Protein AF-A0A6B2M5T4-F1 (afdb_monomer_lite)

Organism: NCBI:txid2706888

Foldseek 3Di:
DPCVVVVVVVVVVVVVVVVVVVVVVVVVVVVVVVVVVVVVVVVVVVVVVVVVVVVVVVVVVVVVVVVVVVVVVVVVVVVVVVVLVVVLVVLLVVLLVVLQVLVVVLVVLVVVLVVLVVVLVVLVVVLVVLVVVLVVVVVCVVPPDDPVVVSVVSVVVSVVSVVVSVVSVVVSVVSVVVSVVSVVVSVVSCVVSVVSVHDRDDPDDPPPDVDVPVVVVVVVVCVVVVPPPPPD

Sequence (232 aa):
MKSLPLIVVLAVVAVVGFVLFFWNQGRLADKEQAMQEQMEFLLNEQEKIAGLEESIAAKQAEAERLAKEAVEARKMAEAQAETERLEREKMVAELNARLQKEAEERRQAEAAQLELQEKMESLQLAQKEAQVALAELQKTRGGGASYAPEEESLQQKLIEQEKLLASLEEENQSLKLRQQTLTEQQMRTEEAIMKAGGQVDIPYPEIRSPNVKRRQAIYFKERVAGSTTPGG

Structure (mmCIF, N/CA/C/O backbone):
data_AF-A0A6B2M5T4-F1
#
_entry.id   AF-A0A6B2M5T4-F1
#
loop_
_atom_site.group_PDB
_atom_site.id
_atom_site.type_symbol
_atom_site.label_atom_id
_atom_site.label_alt_id
_atom_site.label_comp_id
_atom_site.label_asym_id
_atom_site.label_entity_id
_atom_site.label_seq_id
_atom_site.pdbx_PDB_ins_code
_atom_site.Cartn_x
_atom_site.Cartn_y
_atom_site.Cartn_z
_atom_site.occupancy
_atom_site.B_iso_or_equiv
_atom_site.auth_seq_id
_atom_site.auth_comp_id
_atom_site.auth_asym_id
_atom_site.auth_atom_id
_atom_site.pdbx_PDB_model_num
ATOM 1 N N . MET A 1 1 ? 75.165 14.229 -118.840 1.00 53.81 1 MET A N 1
ATOM 2 C CA . MET A 1 1 ? 74.214 15.001 -118.007 1.00 53.81 1 MET A CA 1
ATOM 3 C C . MET A 1 1 ? 72.841 14.306 -117.965 1.00 53.81 1 MET A C 1
ATOM 5 O O . MET A 1 1 ? 71.910 14.780 -118.594 1.00 53.81 1 MET A O 1
ATOM 9 N N . LYS A 1 2 ? 72.700 13.146 -117.297 1.00 57.94 2 LYS A N 1
ATOM 10 C CA . LYS A 1 2 ? 71.407 12.417 -117.188 1.00 57.94 2 LYS A CA 1
ATOM 11 C C . LYS A 1 2 ? 71.038 11.984 -115.753 1.00 57.94 2 LYS A C 1
ATOM 13 O O . LYS A 1 2 ? 69.974 11.421 -115.552 1.00 57.94 2 LYS A O 1
ATOM 18 N N . SER A 1 3 ? 71.879 12.267 -114.755 1.00 62.91 3 SER A N 1
ATOM 19 C CA . SER A 1 3 ? 71.668 11.888 -113.345 1.00 62.91 3 SER A CA 1
ATOM 20 C C . SER A 1 3 ? 70.940 12.947 -112.506 1.00 62.91 3 SER A C 1
ATOM 22 O O . SER A 1 3 ? 70.370 12.620 -111.471 1.00 62.91 3 SER A O 1
ATOM 24 N N . LEU A 1 4 ? 70.914 14.203 -112.959 1.00 67.19 4 LEU A N 1
ATOM 25 C CA . LEU A 1 4 ? 70.279 15.325 -112.259 1.00 67.19 4 LEU A CA 1
ATOM 26 C C . LEU A 1 4 ? 68.763 15.146 -112.007 1.00 67.19 4 LEU A C 1
ATOM 28 O O . LEU A 1 4 ? 68.343 15.392 -110.880 1.00 67.19 4 LEU A O 1
ATOM 32 N N . PRO A 1 5 ? 67.934 14.657 -112.959 1.00 75.62 5 PRO A N 1
ATOM 33 C CA . PRO A 1 5 ? 66.511 14.439 -112.680 1.00 75.62 5 PRO A CA 1
ATOM 34 C C . PRO A 1 5 ? 66.268 13.298 -111.680 1.00 75.62 5 PRO A C 1
ATOM 36 O O . PRO A 1 5 ? 65.339 13.376 -110.885 1.00 75.62 5 PRO A O 1
ATOM 39 N N . LEU A 1 6 ? 67.124 12.268 -111.659 1.00 76.19 6 LEU A N 1
ATOM 40 C CA . LEU A 1 6 ? 66.998 11.144 -110.725 1.00 76.19 6 LEU A CA 1
ATOM 41 C C . LEU A 1 6 ? 67.290 11.577 -109.279 1.00 76.19 6 LEU A C 1
ATOM 43 O O . LEU A 1 6 ? 66.570 11.191 -108.364 1.00 76.19 6 LEU A O 1
ATOM 47 N N . ILE A 1 7 ? 68.314 12.416 -109.087 1.00 77.94 7 ILE A N 1
ATOM 48 C CA . ILE A 1 7 ? 68.681 12.972 -107.774 1.00 77.94 7 ILE A CA 1
ATOM 49 C C . ILE A 1 7 ? 67.557 13.865 -107.234 1.00 77.94 7 ILE A C 1
ATOM 51 O O . ILE A 1 7 ? 67.220 13.776 -106.057 1.00 77.94 7 ILE A O 1
ATOM 55 N N . VAL A 1 8 ? 66.932 14.677 -108.093 1.00 79.19 8 VAL A N 1
ATOM 56 C CA . VAL A 1 8 ? 65.801 15.534 -107.701 1.00 79.19 8 VAL A CA 1
ATOM 57 C C . VAL A 1 8 ? 64.578 14.700 -107.305 1.00 79.19 8 VAL A C 1
ATOM 59 O O . VAL A 1 8 ? 63.960 14.985 -106.283 1.00 79.19 8 VAL A O 1
ATOM 62 N N . VAL A 1 9 ? 64.252 13.633 -108.042 1.00 80.69 9 VAL A N 1
ATOM 63 C CA . VAL A 1 9 ? 63.133 12.737 -107.689 1.00 80.69 9 VAL A CA 1
ATOM 64 C C . VAL A 1 9 ? 63.389 12.016 -106.361 1.00 80.69 9 VAL A C 1
ATOM 66 O O . VAL A 1 9 ? 62.498 11.967 -105.515 1.00 80.69 9 VAL A O 1
ATOM 69 N N . LEU A 1 10 ? 64.608 11.518 -106.130 1.00 78.88 10 LEU A N 1
ATOM 70 C CA . LEU A 1 10 ? 64.991 10.895 -104.856 1.00 78.88 10 LEU A CA 1
ATOM 71 C C . LEU A 1 10 ? 64.930 11.880 -103.682 1.00 78.88 10 LEU A C 1
ATOM 73 O O . LEU A 1 10 ? 64.453 11.516 -102.609 1.00 78.88 10 LEU A O 1
ATOM 77 N N . ALA A 1 11 ? 65.348 13.131 -103.890 1.00 79.38 11 ALA A N 1
ATOM 78 C CA . ALA A 1 11 ? 65.254 14.179 -102.878 1.00 79.38 11 ALA A CA 1
ATOM 79 C C . ALA A 1 11 ? 63.793 14.506 -102.525 1.00 79.38 11 ALA A C 1
ATOM 81 O O . ALA A 1 11 ? 63.463 14.628 -101.348 1.00 79.38 11 ALA A O 1
ATOM 82 N N . VAL A 1 12 ? 62.894 14.577 -103.513 1.00 80.62 12 VAL A N 1
ATOM 83 C CA . VAL A 1 12 ? 61.459 14.809 -103.268 1.00 80.62 12 VAL A CA 1
ATOM 84 C C . VAL A 1 12 ? 60.826 13.634 -102.518 1.00 80.62 12 VAL A C 1
ATOM 86 O O . VAL A 1 12 ? 60.097 13.857 -101.555 1.00 80.62 12 VAL A O 1
ATOM 89 N N . VAL A 1 13 ? 61.140 12.387 -102.884 1.00 80.75 13 VAL A N 1
ATOM 90 C CA . VAL A 1 13 ? 60.642 11.196 -102.168 1.00 80.75 13 VAL A CA 1
ATOM 91 C C . VAL A 1 13 ? 61.161 11.152 -100.729 1.00 80.75 13 VAL A C 1
ATOM 93 O O . VAL A 1 13 ? 60.394 10.839 -99.821 1.00 80.75 13 VAL A O 1
ATOM 96 N N . ALA A 1 14 ? 62.424 11.520 -100.495 1.00 81.50 14 ALA A N 1
ATOM 97 C CA . ALA A 1 14 ? 62.990 11.602 -99.151 1.00 81.50 14 ALA A CA 1
ATOM 98 C C . ALA A 1 14 ? 62.305 12.684 -98.300 1.00 81.50 14 ALA A C 1
ATOM 100 O O . ALA A 1 14 ? 61.971 12.422 -97.148 1.00 81.50 14 ALA A O 1
ATOM 101 N N . VAL A 1 15 ? 62.027 13.866 -98.863 1.00 81.06 15 VAL A N 1
ATOM 102 C CA . VAL A 1 15 ? 61.313 14.947 -98.158 1.00 81.06 15 VAL A CA 1
ATOM 103 C C . VAL A 1 15 ? 59.865 14.553 -97.856 1.00 81.06 15 VAL A C 1
ATOM 105 O O . VAL A 1 15 ? 59.407 14.746 -96.734 1.00 81.06 15 VAL A O 1
ATOM 108 N N . VAL A 1 16 ? 59.149 13.943 -98.806 1.00 81.25 16 VAL A N 1
ATOM 109 C CA . VAL A 1 16 ? 57.772 13.465 -98.581 1.00 81.25 16 VAL A CA 1
ATOM 110 C C . VAL A 1 16 ? 57.743 12.340 -97.542 1.00 81.25 16 VAL A C 1
ATOM 112 O O . VAL A 1 16 ? 56.910 12.367 -96.639 1.00 81.25 16 VAL A O 1
ATOM 115 N N . GLY A 1 17 ? 58.677 11.387 -97.613 1.00 78.06 17 GLY A N 1
ATOM 116 C CA . GLY A 1 17 ? 58.823 10.323 -96.617 1.00 78.06 17 GLY A CA 1
ATOM 117 C C . GLY A 1 17 ? 59.142 10.864 -95.222 1.00 78.06 17 GLY A C 1
ATOM 118 O O . GLY A 1 17 ? 58.576 10.389 -94.241 1.00 78.06 17 GLY A O 1
ATOM 119 N N . PHE A 1 18 ? 59.973 11.904 -95.131 1.00 81.62 18 PHE A N 1
ATOM 120 C CA . PHE A 1 18 ? 60.292 12.592 -93.882 1.00 81.62 18 PHE A CA 1
ATOM 121 C C . PHE A 1 18 ? 59.068 13.317 -93.303 1.00 81.62 18 PHE A C 1
ATOM 123 O O . PHE A 1 18 ? 58.760 13.151 -92.128 1.00 81.62 18 PHE A O 1
ATOM 130 N N . VAL A 1 19 ? 58.303 14.042 -94.124 1.00 80.81 19 VAL A N 1
ATOM 131 C CA . VAL A 1 19 ? 57.060 14.704 -93.684 1.00 80.81 19 VAL A CA 1
ATOM 132 C C . VAL A 1 19 ? 56.024 13.683 -93.199 1.00 80.81 19 VAL A C 1
ATOM 134 O O . VAL A 1 19 ? 55.425 13.874 -92.143 1.00 80.81 19 VAL A O 1
ATOM 137 N N . LEU A 1 20 ? 55.846 12.569 -93.915 1.00 79.06 20 LEU A N 1
ATOM 138 C CA . LEU A 1 20 ? 54.941 11.491 -93.500 1.00 79.06 20 LEU A CA 1
ATOM 139 C C . LEU A 1 20 ? 55.414 10.787 -92.219 1.00 79.06 20 LEU A C 1
ATOM 141 O O . LEU A 1 20 ? 54.589 10.437 -91.377 1.00 79.06 20 LEU A O 1
ATOM 145 N N . PHE A 1 21 ? 56.725 10.608 -92.044 1.00 81.25 21 PHE A N 1
ATOM 146 C CA . PHE A 1 21 ? 57.312 10.026 -90.838 1.00 81.25 21 PHE A CA 1
ATOM 147 C C . PHE A 1 21 ? 57.080 10.911 -89.606 1.00 81.25 21 PHE A C 1
ATOM 149 O O . PHE A 1 21 ? 56.602 10.410 -88.589 1.00 81.25 21 PHE A O 1
ATOM 156 N N . PHE A 1 22 ? 57.328 12.222 -89.710 1.00 79.31 22 PHE A N 1
ATOM 157 C CA . PHE A 1 22 ? 57.062 13.171 -88.622 1.00 79.31 22 PHE A CA 1
ATOM 158 C C . PHE A 1 22 ? 55.565 13.315 -88.326 1.00 79.31 22 PHE A C 1
ATOM 160 O O . PHE A 1 22 ? 55.181 13.408 -87.162 1.00 79.31 22 PHE A O 1
ATOM 167 N N . TRP A 1 23 ? 54.699 13.254 -89.343 1.00 79.88 23 TRP A N 1
ATOM 168 C CA . TRP A 1 23 ? 53.250 13.275 -89.128 1.00 79.88 23 TRP A CA 1
ATOM 169 C C . TRP A 1 23 ? 52.746 12.009 -88.418 1.00 79.88 23 TRP A C 1
ATOM 171 O O . TRP A 1 23 ? 51.900 12.086 -87.527 1.00 79.88 23 TRP A O 1
ATOM 181 N N . ASN A 1 24 ? 53.299 10.841 -88.759 1.00 82.50 24 ASN A N 1
ATOM 182 C CA . ASN A 1 24 ? 52.975 9.584 -88.089 1.00 82.50 24 ASN A CA 1
ATOM 183 C C . ASN A 1 24 ? 53.533 9.527 -86.655 1.00 82.50 24 ASN A C 1
ATOM 185 O O . ASN A 1 24 ? 52.836 9.059 -85.759 1.00 82.50 24 ASN A O 1
ATOM 189 N N . GLN A 1 25 ? 54.746 10.044 -86.415 1.00 76.94 25 GLN A N 1
ATOM 190 C CA . GLN A 1 25 ? 55.300 10.180 -85.062 1.00 76.94 25 GLN A CA 1
ATOM 191 C C . GLN A 1 25 ? 54.480 11.140 -84.194 1.00 76.94 25 GLN A C 1
ATOM 193 O O . GLN A 1 25 ? 54.198 10.800 -83.050 1.00 76.94 25 GLN A O 1
ATOM 198 N N . GLY A 1 26 ? 54.031 12.279 -84.736 1.00 77.19 26 GLY A N 1
ATOM 199 C CA . GLY A 1 26 ? 53.128 13.189 -84.023 1.00 77.19 26 GLY A CA 1
ATOM 200 C C . GLY A 1 26 ? 51.822 12.499 -83.625 1.00 77.19 26 GLY A C 1
ATOM 201 O O . GLY A 1 26 ? 51.432 12.523 -82.466 1.00 77.19 26 GLY A O 1
ATOM 202 N N . ARG A 1 27 ? 51.210 11.747 -84.550 1.00 78.25 27 ARG A N 1
ATOM 203 C CA . ARG A 1 27 ? 49.978 10.990 -84.274 1.00 78.25 27 ARG A CA 1
ATOM 204 C C . ARG A 1 27 ? 50.169 9.848 -83.266 1.00 78.25 27 ARG A C 1
ATOM 206 O O . ARG A 1 27 ? 49.206 9.457 -82.611 1.00 78.25 27 ARG A O 1
ATOM 213 N N . LEU A 1 28 ? 51.364 9.264 -83.180 1.00 77.38 28 LEU A N 1
ATOM 214 C CA . LEU A 1 28 ? 51.702 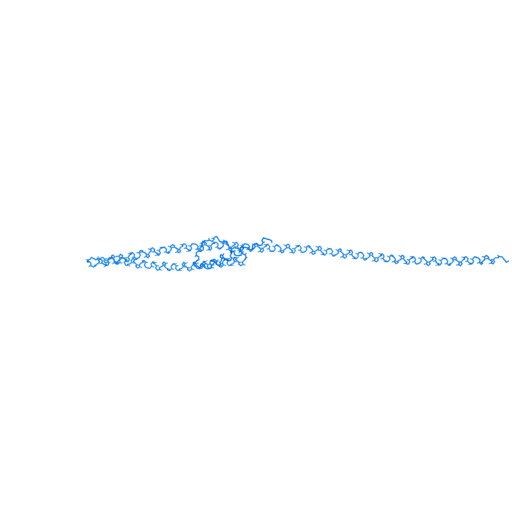8.258 -82.168 1.00 77.38 28 LEU A CA 1
ATOM 215 C C . LEU A 1 28 ? 51.890 8.904 -80.793 1.00 77.38 28 LEU A C 1
ATOM 217 O O . LEU A 1 28 ? 51.323 8.396 -79.834 1.00 77.38 28 LEU A O 1
ATOM 221 N N . ALA A 1 29 ? 52.580 10.043 -80.717 1.00 78.94 29 ALA A N 1
ATOM 222 C CA . ALA A 1 29 ? 52.730 10.806 -79.480 1.00 78.94 29 ALA A CA 1
ATOM 223 C C . ALA A 1 29 ? 51.372 11.292 -78.939 1.00 78.94 29 ALA A C 1
ATOM 225 O O . ALA A 1 29 ? 51.091 11.110 -77.758 1.00 78.94 29 ALA A O 1
ATOM 226 N N . ASP A 1 30 ? 50.487 11.799 -79.806 1.00 81.00 30 ASP A N 1
ATOM 227 C CA . ASP A 1 30 ? 49.126 12.205 -79.422 1.00 81.00 30 ASP A CA 1
ATOM 228 C C . ASP A 1 30 ? 48.295 11.010 -78.915 1.00 81.00 30 ASP A C 1
ATOM 230 O O . ASP A 1 30 ? 47.507 11.131 -77.977 1.00 81.00 30 ASP A O 1
ATOM 234 N N . LYS A 1 31 ? 48.470 9.825 -79.520 1.00 79.38 31 LYS A N 1
ATOM 235 C CA . LYS A 1 31 ? 47.815 8.586 -79.068 1.00 79.38 31 LYS A CA 1
ATOM 236 C C . LYS A 1 31 ? 48.370 8.082 -77.739 1.00 79.38 31 LYS A C 1
ATOM 238 O O . LYS A 1 31 ? 47.594 7.584 -76.932 1.00 79.38 31 LYS A O 1
ATOM 243 N N . GLU A 1 32 ? 49.679 8.169 -77.528 1.00 80.88 32 GLU A N 1
ATOM 244 C CA . GLU A 1 32 ? 50.319 7.800 -76.263 1.00 80.88 32 GLU A CA 1
ATOM 245 C C . GLU A 1 32 ? 49.884 8.737 -75.136 1.00 80.88 32 GLU A C 1
ATOM 247 O O . GLU A 1 32 ? 49.531 8.248 -74.068 1.00 80.88 32 GLU A O 1
ATOM 252 N N . GLN A 1 33 ? 49.808 10.048 -75.388 1.00 84.75 33 GLN A N 1
ATOM 253 C CA . GLN A 1 33 ? 49.281 11.019 -74.425 1.00 84.75 33 GLN A CA 1
ATOM 254 C C . GLN A 1 33 ? 47.810 10.751 -74.096 1.00 84.75 33 GLN A C 1
ATOM 256 O O . GLN A 1 33 ? 47.466 10.629 -72.926 1.00 84.75 33 GLN A O 1
ATOM 261 N N . ALA A 1 34 ? 46.955 10.543 -75.104 1.00 84.31 34 ALA A N 1
ATOM 262 C CA . ALA A 1 34 ? 45.549 10.208 -74.872 1.00 84.31 34 ALA A CA 1
ATOM 263 C C . ALA A 1 34 ? 45.372 8.879 -74.109 1.00 84.31 34 ALA A C 1
ATOM 265 O O . ALA A 1 34 ? 44.468 8.744 -73.286 1.00 84.31 34 ALA A O 1
ATOM 266 N N . MET A 1 35 ? 46.237 7.890 -74.361 1.00 84.00 35 MET A N 1
ATOM 267 C CA . MET A 1 35 ? 46.225 6.614 -73.640 1.00 84.00 35 MET A CA 1
ATOM 268 C C . MET A 1 35 ? 46.728 6.767 -72.198 1.00 84.00 35 MET A C 1
ATOM 270 O O . MET A 1 35 ? 46.178 6.135 -71.300 1.00 84.00 35 MET A O 1
ATOM 274 N N . GLN A 1 36 ? 47.734 7.615 -71.962 1.00 86.25 36 GLN A N 1
ATOM 275 C CA . GLN A 1 36 ? 48.215 7.952 -70.620 1.00 86.25 36 GLN A CA 1
ATOM 276 C C . GLN A 1 36 ? 47.146 8.687 -69.809 1.00 86.25 36 GLN A C 1
ATOM 278 O O . GLN A 1 36 ? 46.869 8.271 -68.688 1.00 86.25 36 GLN A O 1
ATOM 283 N N . GLU A 1 37 ? 46.481 9.691 -70.387 1.00 88.12 37 GLU A N 1
ATOM 284 C CA . GLU A 1 37 ? 45.364 10.398 -69.746 1.00 88.12 37 GLU A CA 1
ATOM 285 C C . GLU A 1 37 ? 44.205 9.447 -69.421 1.00 88.12 37 GLU A C 1
ATOM 287 O O . GLU A 1 37 ? 43.641 9.491 -68.327 1.00 88.12 37 GLU A O 1
ATOM 292 N N . GLN A 1 38 ? 43.870 8.534 -70.340 1.00 87.00 38 GLN A N 1
ATOM 293 C CA . GLN A 1 38 ? 42.833 7.530 -70.107 1.00 87.00 38 GLN A CA 1
ATOM 294 C C . GLN A 1 38 ? 43.221 6.553 -68.987 1.00 87.00 38 GLN A C 1
ATOM 296 O O . GLN A 1 38 ? 42.375 6.183 -68.17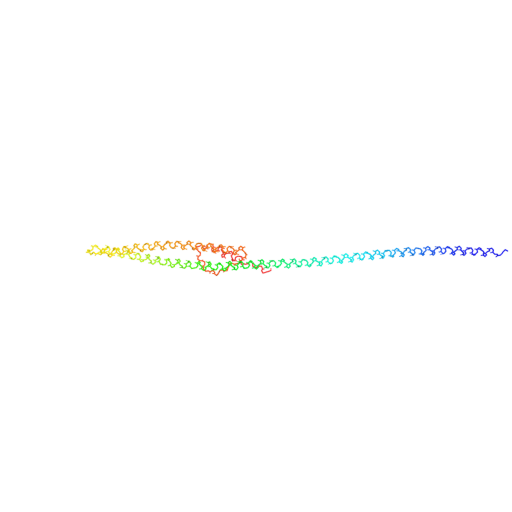3 1.00 87.00 38 GLN A O 1
ATOM 301 N N . MET A 1 39 ? 44.490 6.146 -68.918 1.00 87.19 39 MET A N 1
ATOM 302 C CA . MET A 1 39 ? 44.981 5.258 -67.864 1.00 87.19 39 MET A CA 1
ATOM 303 C C . MET A 1 39 ? 45.014 5.962 -66.502 1.00 87.19 39 MET A C 1
ATOM 305 O O . MET A 1 39 ? 44.587 5.380 -65.509 1.00 87.19 39 MET A O 1
ATOM 309 N N . GLU A 1 40 ? 45.458 7.219 -66.448 1.00 90.81 40 GLU A N 1
ATOM 310 C CA . GLU A 1 40 ? 45.450 8.037 -65.230 1.00 90.81 40 GLU A CA 1
ATOM 311 C C . GLU A 1 40 ? 44.021 8.283 -64.729 1.00 90.81 40 GLU A C 1
ATOM 313 O O . GLU A 1 40 ? 43.747 8.175 -63.533 1.00 90.81 40 GLU A O 1
ATOM 318 N N . PHE A 1 41 ? 43.078 8.532 -65.641 1.00 90.75 41 PHE A N 1
ATOM 319 C CA . PHE A 1 41 ? 41.661 8.641 -65.312 1.00 90.75 41 PHE A CA 1
ATOM 320 C C . PHE A 1 41 ? 41.109 7.343 -64.707 1.00 90.75 41 PHE A C 1
ATOM 322 O O . PHE A 1 41 ? 40.473 7.387 -63.656 1.00 90.75 41 PHE A O 1
ATOM 329 N N . LEU A 1 42 ? 41.399 6.187 -65.316 1.00 90.06 42 LEU A N 1
ATOM 330 C CA . LEU A 1 42 ? 40.962 4.882 -64.805 1.00 90.06 42 LEU A CA 1
ATOM 331 C C . LEU A 1 42 ? 41.563 4.556 -63.430 1.00 90.06 42 LEU A C 1
ATOM 333 O O . LEU A 1 42 ? 40.862 4.011 -62.580 1.00 90.06 42 LEU A O 1
ATOM 337 N N . LEU A 1 43 ? 42.833 4.899 -63.191 1.00 90.25 43 LEU A N 1
ATOM 338 C CA . LEU A 1 43 ? 43.474 4.723 -61.883 1.00 90.25 43 LEU A CA 1
ATOM 339 C C . LEU A 1 43 ? 42.823 5.616 -60.818 1.00 90.25 43 LEU A C 1
ATOM 341 O O . LEU A 1 43 ? 42.475 5.130 -59.744 1.00 90.25 43 LEU A O 1
ATOM 345 N N . ASN A 1 44 ? 42.572 6.887 -61.145 1.00 91.31 44 ASN A N 1
ATOM 346 C CA . ASN A 1 44 ? 41.874 7.821 -60.260 1.00 91.31 44 ASN A CA 1
ATOM 347 C C . ASN A 1 44 ? 40.424 7.389 -59.972 1.00 91.31 44 ASN A C 1
ATOM 349 O O . ASN A 1 44 ? 39.926 7.592 -58.864 1.00 91.31 44 ASN A O 1
ATOM 353 N N . GLU A 1 45 ? 39.716 6.813 -60.948 1.00 90.94 45 GLU A N 1
ATOM 354 C CA . GLU A 1 45 ? 38.382 6.247 -60.723 1.00 90.94 45 GLU A CA 1
ATOM 355 C C . GLU A 1 45 ? 38.430 5.001 -59.835 1.00 90.94 45 GLU A C 1
ATOM 357 O O . GLU A 1 45 ? 37.627 4.899 -58.908 1.00 90.94 45 GLU A O 1
ATOM 362 N N . GLN A 1 46 ? 39.381 4.086 -60.054 1.00 90.62 46 GLN A N 1
ATOM 363 C CA . GLN A 1 46 ? 39.551 2.910 -59.195 1.00 90.62 46 GLN A CA 1
ATOM 364 C C . GLN A 1 46 ? 39.873 3.294 -57.749 1.00 90.62 46 GLN A C 1
ATOM 366 O O . GLN A 1 46 ? 39.281 2.729 -56.832 1.00 90.62 46 GLN A O 1
ATOM 371 N N . GLU A 1 47 ? 40.748 4.279 -57.532 1.00 91.88 47 GLU A N 1
ATOM 372 C CA . GLU A 1 47 ? 41.078 4.769 -56.189 1.00 91.88 47 GLU A CA 1
ATOM 373 C C . GLU A 1 47 ? 39.852 5.382 -55.494 1.00 91.88 47 GLU A C 1
ATOM 375 O O . GLU A 1 47 ? 39.581 5.096 -54.326 1.00 91.88 47 GLU A O 1
ATOM 380 N N . LYS A 1 48 ? 39.041 6.161 -56.225 1.00 92.69 48 LYS A N 1
ATOM 381 C CA . LYS A 1 48 ? 37.783 6.711 -55.698 1.00 92.69 48 LYS A CA 1
ATOM 382 C C . LYS A 1 48 ? 36.772 5.623 -55.353 1.00 92.69 48 LYS A C 1
ATOM 384 O O . LYS A 1 48 ? 36.124 5.723 -54.315 1.00 92.69 48 LYS A O 1
ATOM 389 N N . ILE A 1 49 ? 36.619 4.606 -56.202 1.00 91.94 49 ILE A N 1
ATOM 390 C CA . ILE A 1 49 ? 35.701 3.489 -55.946 1.00 91.94 49 ILE A CA 1
ATOM 391 C C . ILE A 1 49 ? 36.162 2.710 -54.712 1.00 91.94 49 ILE A C 1
ATOM 393 O O . ILE A 1 49 ? 35.354 2.496 -53.812 1.00 91.94 49 ILE A O 1
ATOM 397 N N . ALA A 1 50 ? 37.452 2.382 -54.613 1.00 91.44 50 ALA A N 1
ATOM 398 C CA . ALA A 1 50 ? 38.012 1.688 -53.457 1.00 91.44 50 ALA A CA 1
ATOM 399 C C . ALA A 1 50 ? 37.812 2.483 -52.152 1.00 91.44 50 ALA A C 1
ATOM 401 O O . ALA A 1 50 ? 37.354 1.928 -51.153 1.00 91.44 50 ALA A O 1
ATOM 402 N N . GLY A 1 51 ? 38.059 3.799 -52.168 1.00 91.00 51 GLY A N 1
ATOM 403 C CA . GLY A 1 51 ? 37.816 4.661 -51.007 1.00 91.00 51 GLY A CA 1
ATOM 404 C C . GLY A 1 51 ? 36.331 4.775 -50.631 1.00 91.00 51 GLY A C 1
ATOM 405 O O . GLY A 1 51 ? 35.982 4.832 -49.449 1.00 91.00 51 GLY A O 1
ATOM 406 N N . LEU A 1 52 ? 35.428 4.770 -51.619 1.00 92.12 52 LEU A N 1
ATOM 407 C CA . LEU A 1 52 ? 33.985 4.743 -51.371 1.00 92.12 52 LEU A CA 1
ATOM 408 C C . LEU A 1 52 ? 33.547 3.412 -50.753 1.00 92.12 52 LEU A C 1
ATOM 410 O O . LEU A 1 52 ? 32.806 3.438 -49.771 1.00 92.12 52 LEU A O 1
ATOM 414 N N . GLU A 1 53 ? 34.021 2.280 -51.271 1.00 92.31 53 GLU A N 1
ATOM 415 C CA . GLU A 1 53 ? 33.737 0.947 -50.728 1.00 92.31 53 GLU A CA 1
ATOM 416 C C . GLU A 1 53 ? 34.216 0.808 -49.280 1.00 92.31 53 GLU A C 1
ATOM 418 O O . GLU A 1 53 ? 33.445 0.366 -48.425 1.00 92.31 53 GLU A O 1
ATOM 423 N N . GLU A 1 54 ? 35.431 1.272 -48.970 1.00 93.00 54 GLU A N 1
ATOM 424 C CA . GLU A 1 54 ? 35.956 1.288 -47.601 1.00 93.00 54 GLU A CA 1
ATOM 425 C C . GLU A 1 54 ? 35.086 2.155 -46.678 1.00 93.00 54 GLU A C 1
ATOM 427 O O . GLU A 1 54 ? 34.706 1.730 -45.584 1.00 93.00 54 GLU A O 1
ATOM 432 N N . SER A 1 55 ? 34.680 3.344 -47.137 1.00 92.81 55 SER A N 1
ATOM 433 C CA . SER A 1 55 ? 33.810 4.230 -46.355 1.00 92.81 55 SER A CA 1
ATOM 434 C C . SER A 1 55 ? 32.417 3.636 -46.112 1.00 92.81 55 SER A C 1
ATOM 436 O O . SER A 1 55 ? 31.834 3.832 -45.042 1.00 92.81 55 SER A O 1
ATOM 438 N N . ILE A 1 56 ? 31.872 2.898 -47.086 1.00 93.31 56 ILE A N 1
ATOM 439 C CA . ILE A 1 56 ? 30.580 2.218 -46.970 1.00 93.31 56 ILE A CA 1
ATOM 440 C C . ILE A 1 56 ? 30.701 1.055 -45.987 1.00 93.31 56 ILE A C 1
ATOM 442 O O . ILE A 1 56 ? 29.859 0.941 -45.098 1.00 93.31 56 ILE A O 1
ATOM 446 N N . ALA A 1 57 ? 31.753 0.242 -46.092 1.00 93.94 57 ALA A N 1
ATOM 447 C CA . ALA A 1 57 ? 32.006 -0.865 -45.176 1.00 93.94 57 ALA A CA 1
ATOM 448 C C . ALA A 1 57 ? 32.183 -0.376 -43.728 1.00 93.94 57 ALA A C 1
ATOM 450 O O . ALA A 1 57 ? 31.570 -0.927 -42.813 1.00 93.94 57 ALA A O 1
ATOM 451 N N . ALA A 1 58 ? 32.938 0.708 -43.517 1.00 93.88 58 ALA A N 1
ATOM 452 C CA . ALA A 1 58 ? 33.110 1.318 -42.200 1.00 93.88 58 ALA A CA 1
ATOM 453 C C . ALA A 1 58 ? 31.777 1.822 -41.617 1.00 93.88 58 ALA A C 1
ATOM 455 O O . ALA A 1 58 ? 31.452 1.524 -40.468 1.00 93.88 58 ALA A O 1
ATOM 456 N N . LYS A 1 59 ? 30.959 2.518 -42.421 1.00 93.75 59 LYS A N 1
ATOM 457 C CA . LYS A 1 59 ? 29.626 2.988 -42.001 1.00 93.75 59 LYS A CA 1
ATOM 458 C C . LYS A 1 59 ? 28.665 1.840 -41.705 1.00 93.75 59 LYS A C 1
ATOM 460 O O . LYS A 1 59 ? 27.879 1.938 -40.768 1.00 93.75 59 LYS A O 1
ATOM 465 N N . GLN A 1 60 ? 28.709 0.761 -42.485 1.00 94.25 60 GLN A N 1
ATOM 466 C CA . GLN A 1 60 ? 27.896 -0.431 -42.239 1.00 94.25 60 GLN A CA 1
ATOM 467 C C . GLN A 1 60 ? 28.301 -1.121 -40.933 1.00 94.25 60 GLN A C 1
ATOM 469 O O . GLN A 1 60 ? 27.428 -1.444 -40.132 1.00 94.25 60 GLN A O 1
ATOM 474 N N . ALA A 1 61 ? 29.603 -1.277 -40.678 1.00 94.50 61 ALA A N 1
ATOM 475 C CA . ALA A 1 61 ? 30.108 -1.848 -39.432 1.00 94.50 61 ALA A CA 1
ATOM 476 C C . ALA A 1 61 ? 29.741 -0.987 -38.210 1.00 94.50 61 ALA A C 1
ATOM 478 O O . ALA A 1 61 ? 29.337 -1.513 -37.171 1.00 94.50 61 ALA A O 1
ATOM 479 N N . GLU A 1 62 ? 29.828 0.341 -38.332 1.00 94.25 62 GLU A N 1
ATOM 480 C CA . GLU A 1 62 ? 29.406 1.263 -37.276 1.00 94.25 62 GLU A CA 1
ATOM 481 C C . GLU A 1 62 ? 27.893 1.192 -37.030 1.00 94.25 62 GLU A C 1
ATOM 483 O O . GLU A 1 62 ? 27.464 1.083 -35.880 1.00 94.25 62 GLU A O 1
ATOM 488 N N . ALA A 1 63 ? 27.082 1.176 -38.092 1.00 94.25 63 ALA A N 1
ATOM 489 C CA . ALA A 1 63 ? 25.634 1.025 -37.990 1.00 94.25 63 ALA A CA 1
ATOM 490 C C . ALA A 1 63 ? 25.241 -0.309 -37.339 1.00 94.25 63 ALA A C 1
ATOM 492 O O . ALA A 1 63 ? 24.345 -0.337 -36.495 1.00 94.25 63 ALA A O 1
ATOM 493 N N . GLU A 1 64 ? 25.926 -1.406 -37.672 1.00 95.12 64 GLU A N 1
ATOM 494 C CA . GLU A 1 64 ? 25.690 -2.709 -37.050 1.00 95.12 64 GLU A CA 1
ATOM 495 C C . GLU A 1 64 ? 26.064 -2.699 -35.561 1.00 95.12 64 GLU A C 1
ATOM 497 O O . GLU A 1 64 ? 25.322 -3.232 -34.731 1.00 95.12 64 GLU A O 1
ATOM 502 N N . ARG A 1 65 ? 27.179 -2.052 -35.194 1.00 95.12 65 ARG A N 1
ATOM 503 C CA . ARG A 1 65 ? 27.584 -1.898 -33.790 1.00 95.12 65 ARG A CA 1
ATOM 504 C C . ARG A 1 65 ? 26.555 -1.091 -32.998 1.00 95.12 65 ARG A C 1
ATOM 506 O O . ARG A 1 65 ? 26.130 -1.539 -31.937 1.00 95.12 65 ARG A O 1
ATOM 513 N N . LEU A 1 66 ? 26.120 0.049 -33.533 1.00 94.12 66 LEU A N 1
ATOM 514 C CA . LEU A 1 66 ? 25.099 0.895 -32.908 1.00 94.12 66 LEU A CA 1
ATOM 515 C C . LEU A 1 66 ? 23.752 0.173 -32.795 1.00 94.12 66 LEU A C 1
ATOM 517 O O . LEU A 1 66 ? 23.071 0.296 -31.780 1.00 94.12 66 LEU A O 1
ATOM 521 N N . ALA A 1 67 ? 23.368 -0.615 -33.803 1.00 95.19 67 ALA A N 1
ATOM 522 C CA . ALA A 1 67 ? 22.153 -1.421 -33.748 1.00 95.19 67 ALA A CA 1
ATOM 523 C C . ALA A 1 67 ? 22.221 -2.477 -32.633 1.00 95.19 67 ALA A C 1
ATOM 525 O O . ALA A 1 67 ? 21.247 -2.646 -31.898 1.00 95.19 67 ALA A O 1
ATOM 526 N N . LYS A 1 68 ? 23.366 -3.153 -32.465 1.00 95.69 68 LYS A N 1
ATOM 527 C CA . LYS A 1 68 ? 23.584 -4.109 -31.365 1.00 95.69 68 LYS A CA 1
ATOM 528 C C . LYS A 1 68 ? 23.512 -3.422 -30.002 1.00 95.69 68 LYS A C 1
ATOM 530 O O . LYS A 1 68 ? 22.761 -3.874 -29.143 1.00 95.69 68 LYS A O 1
ATOM 535 N N . GLU A 1 69 ? 24.204 -2.298 -29.840 1.00 95.75 69 GLU A N 1
ATOM 536 C CA . GLU A 1 69 ? 24.197 -1.515 -28.599 1.00 95.75 69 GLU A CA 1
ATOM 537 C C . GLU A 1 69 ? 22.787 -1.015 -28.244 1.00 95.75 69 GLU A C 1
ATOM 539 O O . GLU A 1 69 ? 22.346 -1.143 -27.104 1.00 95.75 69 GLU A O 1
ATOM 544 N N . ALA A 1 70 ? 22.019 -0.533 -29.226 1.00 95.19 70 ALA A N 1
ATOM 545 C CA . ALA A 1 70 ? 20.638 -0.106 -29.016 1.00 95.19 70 ALA A CA 1
ATOM 546 C C . ALA A 1 70 ? 19.719 -1.262 -28.581 1.00 95.19 70 ALA A C 1
ATOM 548 O O . ALA A 1 70 ? 18.827 -1.065 -27.753 1.00 95.19 70 ALA A O 1
ATOM 549 N N . VAL A 1 71 ? 19.921 -2.470 -29.120 1.00 96.44 71 VAL A N 1
ATOM 550 C CA . VAL A 1 71 ? 19.172 -3.667 -28.705 1.00 96.44 71 VAL A CA 1
ATOM 551 C C . VAL A 1 71 ? 19.532 -4.068 -27.276 1.00 96.44 71 VAL A C 1
ATOM 553 O O . VAL A 1 71 ? 18.636 -4.379 -26.493 1.00 96.44 71 VAL A O 1
ATOM 556 N N . GLU A 1 72 ? 20.812 -4.045 -26.912 1.00 95.69 72 GLU A N 1
ATOM 557 C CA . GLU A 1 72 ? 21.257 -4.345 -25.547 1.00 95.69 72 GLU A CA 1
ATOM 558 C C . GLU A 1 72 ? 20.734 -3.316 -24.538 1.00 95.69 72 GLU A C 1
ATOM 560 O O . GLU A 1 72 ? 20.193 -3.700 -23.502 1.00 95.69 72 GLU A O 1
ATOM 565 N N . ALA A 1 73 ? 20.789 -2.024 -24.873 1.00 95.81 73 ALA A N 1
ATOM 566 C CA . ALA A 1 73 ? 20.227 -0.955 -24.051 1.00 95.81 73 ALA A CA 1
ATOM 567 C C . ALA A 1 73 ? 18.714 -1.125 -23.838 1.00 95.81 73 ALA A C 1
ATOM 569 O O . ALA A 1 73 ? 18.231 -0.979 -22.716 1.00 95.81 73 ALA A O 1
ATOM 570 N N . ARG A 1 74 ? 17.963 -1.494 -24.887 1.00 94.94 74 ARG A N 1
ATOM 571 C CA . ARG A 1 74 ? 16.526 -1.795 -24.771 1.00 94.94 74 ARG A CA 1
ATOM 572 C C . ARG A 1 74 ? 16.262 -2.988 -23.863 1.00 94.94 74 ARG A C 1
ATOM 574 O O . ARG A 1 74 ? 15.438 -2.873 -22.966 1.00 94.94 74 ARG A O 1
ATOM 581 N N . LYS A 1 75 ? 16.994 -4.092 -24.038 1.00 96.06 75 LYS A N 1
ATOM 582 C CA . LYS A 1 75 ? 16.863 -5.277 -23.173 1.00 96.06 75 LYS A CA 1
ATOM 583 C C . LYS A 1 75 ? 17.156 -4.951 -21.711 1.00 96.06 75 LYS A C 1
ATOM 585 O O . LYS A 1 75 ? 16.446 -5.424 -20.831 1.00 96.06 75 LYS A O 1
ATOM 590 N N . MET A 1 76 ? 18.180 -4.139 -21.446 1.00 94.88 76 MET A N 1
ATOM 591 C CA . MET A 1 76 ? 18.490 -3.706 -20.084 1.00 94.88 76 MET A CA 1
ATOM 592 C C . MET A 1 76 ? 17.392 -2.811 -19.500 1.00 94.88 76 MET A C 1
ATOM 594 O O . MET A 1 76 ? 17.006 -3.016 -18.353 1.00 94.88 76 MET A O 1
ATOM 598 N N . ALA A 1 77 ? 16.848 -1.873 -20.279 1.00 95.50 77 ALA A N 1
ATOM 599 C CA . ALA A 1 77 ? 15.740 -1.026 -19.839 1.00 95.50 77 ALA A CA 1
ATOM 600 C C . ALA A 1 77 ? 14.456 -1.833 -19.570 1.00 95.50 77 ALA A C 1
ATOM 602 O O . ALA A 1 77 ? 13.786 -1.604 -18.566 1.00 95.50 77 ALA A O 1
ATOM 603 N N . GLU A 1 78 ? 14.131 -2.803 -20.428 1.00 95.94 78 GLU A N 1
ATOM 604 C CA . GLU A 1 78 ? 12.999 -3.719 -20.237 1.00 95.94 78 GLU A CA 1
ATOM 605 C C . GLU A 1 78 ? 13.177 -4.574 -18.977 1.00 95.94 78 GLU A C 1
ATOM 607 O O . GLU A 1 78 ? 12.256 -4.661 -18.166 1.00 95.94 78 GLU A O 1
ATOM 612 N N . ALA A 1 79 ? 14.371 -5.136 -18.763 1.00 95.81 79 ALA A N 1
ATOM 613 C CA . ALA A 1 79 ? 14.676 -5.914 -17.564 1.00 95.81 79 ALA A CA 1
ATOM 614 C C . ALA A 1 79 ? 14.557 -5.069 -16.284 1.00 95.81 79 ALA A C 1
ATOM 616 O O . ALA A 1 79 ? 13.965 -5.519 -15.305 1.00 95.81 79 ALA A O 1
ATOM 617 N N . GLN A 1 80 ? 15.061 -3.830 -16.293 1.00 95.81 80 GLN A N 1
ATOM 618 C CA . GLN A 1 80 ? 14.911 -2.906 -15.164 1.00 95.81 80 GLN A CA 1
ATOM 619 C C . GLN A 1 80 ? 13.436 -2.584 -14.897 1.00 95.81 80 GLN A C 1
ATOM 621 O O . GLN A 1 80 ? 12.972 -2.720 -13.764 1.00 95.81 80 GLN A O 1
ATOM 626 N N . ALA A 1 81 ? 12.671 -2.251 -15.937 1.00 95.12 81 ALA A N 1
ATOM 627 C CA . ALA A 1 81 ? 11.245 -1.971 -15.807 1.00 95.12 81 ALA A CA 1
ATOM 628 C C . ALA A 1 81 ? 10.459 -3.176 -15.258 1.00 95.12 81 ALA A C 1
ATOM 630 O O . ALA A 1 81 ? 9.560 -3.001 -14.433 1.00 95.12 81 ALA A O 1
ATOM 631 N N . GLU A 1 82 ? 10.804 -4.400 -15.670 1.00 95.44 82 GLU A N 1
ATOM 632 C CA . GLU A 1 82 ? 10.197 -5.621 -15.138 1.00 95.44 82 GLU A CA 1
ATOM 633 C C . GLU A 1 82 ? 10.549 -5.836 -13.662 1.00 95.44 82 GLU A C 1
ATOM 635 O O . GLU A 1 82 ? 9.655 -6.119 -12.862 1.00 95.44 82 GLU A O 1
ATOM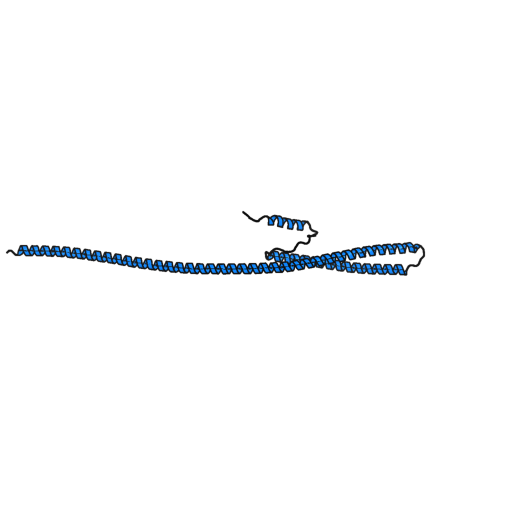 640 N N . THR A 1 83 ? 11.811 -5.631 -13.265 1.00 95.94 83 THR A N 1
ATOM 641 C CA . THR A 1 83 ? 12.208 -5.727 -11.850 1.00 95.94 83 THR A CA 1
ATOM 642 C C . THR A 1 83 ? 11.469 -4.718 -10.975 1.00 95.94 83 THR A C 1
ATOM 644 O O . THR A 1 83 ? 10.882 -5.108 -9.968 1.00 95.94 83 THR A O 1
ATOM 647 N N . GLU A 1 84 ? 11.374 -3.455 -11.400 1.00 93.81 84 GLU A N 1
ATOM 648 C CA . GLU A 1 84 ? 10.612 -2.429 -10.684 1.00 93.81 84 GLU A CA 1
ATOM 649 C C . GLU A 1 84 ? 9.113 -2.746 -10.622 1.00 93.81 84 GLU A C 1
ATOM 651 O O . GLU A 1 84 ? 8.435 -2.381 -9.657 1.00 93.81 84 GLU A O 1
ATOM 656 N N . ARG A 1 85 ? 8.554 -3.381 -11.662 1.00 93.62 85 ARG A N 1
ATOM 657 C CA . ARG A 1 85 ? 7.151 -3.813 -11.652 1.00 93.62 85 ARG A CA 1
ATOM 658 C C . ARG A 1 85 ? 6.943 -4.912 -10.615 1.00 93.62 85 ARG A C 1
ATOM 660 O O . ARG A 1 85 ? 6.042 -4.796 -9.792 1.00 93.62 85 ARG A O 1
ATOM 667 N N . LEU A 1 86 ? 7.804 -5.928 -10.608 1.00 94.44 86 LEU A N 1
ATOM 668 C CA . LEU A 1 86 ? 7.737 -7.037 -9.655 1.00 94.44 86 LEU A CA 1
ATOM 669 C C . LEU A 1 86 ? 7.948 -6.575 -8.207 1.00 94.44 86 LEU A C 1
ATOM 671 O O . LEU A 1 86 ? 7.283 -7.073 -7.302 1.00 94.44 86 LEU A O 1
ATOM 675 N N . GLU A 1 87 ? 8.852 -5.627 -7.964 1.00 94.75 87 GLU A N 1
ATOM 676 C CA . GLU A 1 87 ? 9.055 -5.041 -6.634 1.00 94.75 87 GLU A CA 1
ATOM 677 C C . GLU A 1 87 ? 7.818 -4.278 -6.154 1.00 94.75 87 GLU A C 1
ATOM 679 O O . GLU A 1 87 ? 7.383 -4.464 -5.015 1.00 94.75 87 GLU A O 1
ATOM 684 N N . ARG A 1 88 ? 7.193 -3.488 -7.037 1.00 92.19 88 ARG A N 1
ATOM 685 C CA . ARG A 1 88 ? 5.926 -2.804 -6.740 1.00 92.19 88 ARG A CA 1
ATOM 686 C C . ARG A 1 88 ? 4.794 -3.786 -6.461 1.00 92.19 88 ARG A C 1
ATOM 688 O O . ARG A 1 88 ? 4.092 -3.625 -5.467 1.00 92.19 88 ARG A O 1
ATOM 695 N N . GLU A 1 89 ? 4.637 -4.816 -7.289 1.00 93.44 89 GLU A N 1
ATOM 696 C CA . GLU A 1 89 ? 3.629 -5.865 -7.095 1.00 93.44 89 GLU A CA 1
ATOM 697 C C . GLU A 1 89 ? 3.808 -6.571 -5.742 1.00 93.44 89 GLU A C 1
ATOM 699 O O . GLU A 1 89 ? 2.839 -6.735 -5.001 1.00 93.44 89 GLU A O 1
ATOM 704 N N . LYS A 1 90 ? 5.047 -6.921 -5.370 1.00 94.62 90 LYS A N 1
ATOM 705 C CA . LYS A 1 90 ? 5.358 -7.522 -4.061 1.00 94.62 90 LYS A CA 1
ATOM 706 C C . LYS A 1 90 ? 5.028 -6.587 -2.901 1.00 94.62 90 LYS A C 1
ATOM 708 O O . LYS A 1 90 ? 4.407 -7.025 -1.937 1.00 94.62 90 LYS A O 1
ATOM 713 N N . MET A 1 91 ? 5.405 -5.312 -3.003 1.00 93.94 91 MET A N 1
ATOM 714 C CA . MET A 1 91 ? 5.104 -4.308 -1.981 1.00 93.94 91 MET A CA 1
ATOM 715 C C . MET A 1 91 ? 3.591 -4.148 -1.787 1.00 93.94 91 MET A C 1
ATOM 717 O O . MET A 1 91 ? 3.104 -4.140 -0.659 1.00 93.94 91 MET A O 1
ATOM 721 N N . VAL A 1 92 ? 2.832 -4.064 -2.882 1.00 93.00 92 VAL A N 1
ATOM 722 C CA . VAL A 1 92 ? 1.366 -3.973 -2.847 1.00 93.00 92 VAL A CA 1
ATOM 723 C C . VAL A 1 92 ? 0.751 -5.232 -2.239 1.00 93.00 92 VAL A C 1
ATOM 725 O O . VAL A 1 92 ? -0.151 -5.124 -1.411 1.00 93.00 92 VAL A O 1
ATOM 728 N N . ALA A 1 93 ? 1.244 -6.420 -2.595 1.00 92.44 93 ALA A N 1
ATOM 729 C CA . ALA A 1 93 ? 0.766 -7.679 -2.028 1.00 92.44 93 ALA A CA 1
ATOM 730 C C . ALA A 1 93 ? 1.013 -7.765 -0.512 1.00 92.44 93 ALA A C 1
ATOM 732 O O . ALA A 1 93 ? 0.122 -8.170 0.235 1.00 92.44 93 ALA A O 1
ATOM 733 N N . GLU A 1 94 ? 2.187 -7.340 -0.039 1.00 94.56 94 GLU A N 1
ATOM 734 C CA . GLU A 1 94 ? 2.507 -7.296 1.391 1.00 94.56 94 GLU A CA 1
ATOM 735 C C . GLU A 1 94 ? 1.599 -6.316 2.146 1.00 94.56 94 GLU A C 1
ATOM 737 O O . GLU A 1 94 ? 1.042 -6.658 3.194 1.00 94.56 94 GLU A O 1
ATOM 742 N N . LEU A 1 95 ? 1.399 -5.116 1.596 1.00 90.50 95 LEU A N 1
ATOM 743 C CA . LEU A 1 95 ? 0.507 -4.120 2.182 1.00 90.50 95 LEU A CA 1
ATOM 744 C C . LEU A 1 95 ? -0.947 -4.606 2.214 1.00 90.50 95 LEU A C 1
ATOM 746 O O . LEU A 1 95 ? -1.619 -4.419 3.225 1.00 90.50 95 LEU A O 1
ATOM 750 N N . ASN A 1 96 ? -1.422 -5.282 1.165 1.00 87.12 96 ASN A N 1
ATOM 751 C CA . ASN A 1 96 ? -2.752 -5.893 1.149 1.00 87.12 96 ASN A CA 1
ATOM 752 C C . ASN A 1 96 ? -2.890 -6.999 2.205 1.00 87.12 96 ASN A C 1
ATOM 754 O O . ASN A 1 96 ? -3.875 -7.031 2.941 1.00 87.12 96 ASN A O 1
ATOM 758 N N . ALA A 1 97 ? -1.887 -7.867 2.359 1.00 91.38 97 ALA A N 1
ATOM 759 C CA . ALA A 1 97 ? -1.898 -8.897 3.398 1.00 91.38 97 ALA A CA 1
ATOM 760 C C . ALA A 1 97 ? -1.921 -8.292 4.813 1.00 91.38 97 ALA A C 1
ATOM 762 O O . ALA A 1 97 ? -2.606 -8.793 5.710 1.00 91.38 97 ALA A O 1
ATOM 763 N N . ARG A 1 98 ? -1.191 -7.191 5.026 1.00 90.94 98 ARG A N 1
ATOM 764 C CA . ARG A 1 98 ? -1.244 -6.420 6.272 1.00 90.94 98 ARG A CA 1
ATOM 765 C C . ARG A 1 98 ? -2.628 -5.814 6.493 1.00 90.94 98 ARG A C 1
ATOM 767 O O . ARG A 1 98 ? -3.177 -5.938 7.584 1.00 90.94 98 ARG A O 1
ATOM 774 N N . LEU A 1 99 ? -3.202 -5.211 5.462 1.00 87.81 99 LEU A N 1
ATOM 775 C CA . LEU A 1 99 ? -4.508 -4.575 5.520 1.00 87.81 99 LEU A CA 1
ATOM 776 C C . LEU A 1 99 ? -5.627 -5.574 5.861 1.00 87.81 99 LEU A C 1
ATOM 778 O O . LEU A 1 99 ? -6.519 -5.260 6.646 1.00 87.81 99 LEU A O 1
ATOM 782 N N . GLN A 1 100 ? -5.548 -6.808 5.358 1.00 86.69 100 GLN A N 1
ATOM 783 C CA . GLN A 1 100 ? -6.474 -7.884 5.731 1.00 86.69 100 GLN A CA 1
ATOM 784 C C . GLN A 1 100 ? -6.389 -8.249 7.221 1.00 86.69 100 GLN A C 1
ATOM 786 O O . GLN A 1 100 ? -7.422 -8.461 7.859 1.00 86.69 100 GLN A O 1
ATOM 791 N N . LYS A 1 101 ? -5.181 -8.280 7.799 1.00 90.38 101 LYS A N 1
ATOM 792 C CA . LYS A 1 101 ? -5.000 -8.486 9.247 1.00 90.38 101 LYS A CA 1
ATOM 793 C C . LYS A 1 101 ? -5.580 -7.326 10.049 1.00 90.38 101 LYS A C 1
ATOM 795 O O . LYS A 1 101 ? -6.346 -7.561 10.976 1.00 90.38 101 LYS A O 1
ATOM 800 N N . GLU A 1 102 ? -5.290 -6.090 9.646 1.00 87.56 102 GLU A N 1
ATOM 801 C CA . GLU A 1 102 ? -5.854 -4.890 10.276 1.00 87.56 102 GLU A CA 1
ATOM 802 C C . GLU A 1 102 ? -7.397 -4.899 10.200 1.00 87.56 102 GLU A C 1
ATOM 804 O O . GLU A 1 102 ? -8.072 -4.501 11.151 1.00 87.56 102 GLU A O 1
ATOM 809 N N . ALA A 1 103 ? -7.982 -5.388 9.099 1.00 84.75 103 ALA A N 1
ATOM 810 C CA . ALA A 1 103 ? -9.429 -5.565 8.929 1.00 84.75 103 ALA A CA 1
ATOM 811 C C . ALA A 1 103 ? -10.033 -6.617 9.870 1.00 84.75 103 ALA A C 1
ATOM 813 O O . ALA A 1 103 ? -11.124 -6.410 10.405 1.00 84.75 103 ALA A O 1
ATOM 814 N N . GLU A 1 104 ? -9.345 -7.737 10.081 1.00 88.44 104 GLU A N 1
ATOM 815 C CA . GLU A 1 104 ? -9.749 -8.766 11.044 1.00 88.44 104 GLU A CA 1
ATOM 816 C C . GLU A 1 104 ? -9.672 -8.240 12.486 1.00 88.44 104 GLU A C 1
ATOM 818 O O . GLU A 1 104 ? -10.643 -8.356 13.232 1.00 88.44 104 GLU A O 1
ATOM 823 N N . GLU A 1 105 ? -8.576 -7.572 12.861 1.00 89.00 105 GLU A N 1
ATOM 824 C CA . GLU A 1 105 ? -8.406 -6.975 14.194 1.00 89.00 105 GLU A CA 1
ATOM 825 C C . GLU A 1 105 ? -9.503 -5.958 14.514 1.00 89.00 105 GLU A C 1
ATOM 827 O O . GLU A 1 105 ? -10.045 -5.930 15.621 1.00 89.00 105 GLU A O 1
ATOM 832 N N . ARG A 1 106 ? -9.885 -5.144 13.526 1.00 85.62 106 ARG A N 1
ATOM 833 C CA . ARG A 1 106 ? -10.998 -4.209 13.674 1.00 85.62 106 ARG A CA 1
ATOM 834 C C . ARG A 1 106 ? -12.332 -4.926 13.868 1.00 85.62 106 ARG A C 1
ATOM 836 O O . ARG A 1 106 ? -13.094 -4.517 14.740 1.00 85.62 106 ARG A O 1
ATOM 843 N N . ARG A 1 107 ? -12.618 -5.979 13.095 1.00 85.50 107 ARG A N 1
ATOM 844 C CA . ARG A 1 107 ? -13.849 -6.773 13.267 1.00 85.50 107 ARG A CA 1
ATOM 845 C C . ARG A 1 107 ? -13.927 -7.388 14.663 1.00 85.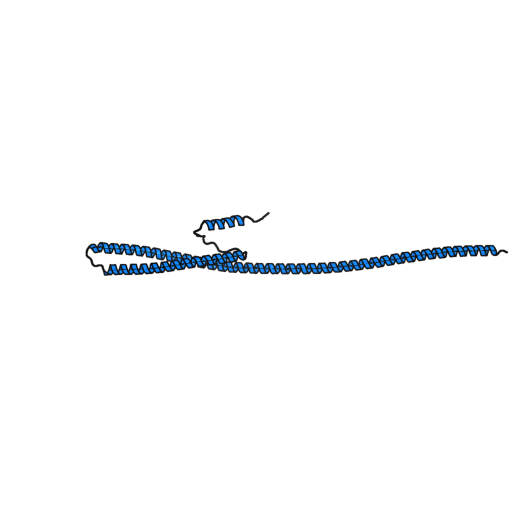50 107 ARG A C 1
ATOM 847 O O . ARG A 1 107 ? -14.987 -7.364 15.279 1.00 85.50 107 ARG A O 1
ATOM 854 N N . GLN A 1 108 ? -12.805 -7.875 15.186 1.00 88.62 108 GLN A N 1
ATOM 855 C CA . GLN A 1 108 ? -12.729 -8.401 16.549 1.00 88.62 108 GLN A CA 1
ATOM 856 C C . GLN A 1 108 ? -12.959 -7.308 17.601 1.00 88.62 108 GLN A C 1
ATOM 858 O O . GLN A 1 108 ? -13.712 -7.524 18.548 1.00 88.62 108 GLN A O 1
ATOM 863 N N . ALA A 1 109 ? -12.373 -6.120 17.420 1.00 87.00 109 ALA A N 1
ATOM 864 C CA . ALA A 1 109 ? -12.599 -4.985 18.314 1.00 87.00 109 ALA A CA 1
ATOM 865 C C . ALA A 1 109 ? -14.064 -4.505 18.295 1.00 87.00 109 ALA A C 1
ATOM 867 O O . ALA A 1 109 ? -14.622 -4.205 19.348 1.00 87.00 109 ALA A O 1
ATOM 868 N N . GLU A 1 110 ? -14.699 -4.474 17.120 1.00 85.44 110 GLU A N 1
ATOM 869 C CA . GLU A 1 110 ? -16.122 -4.146 16.958 1.00 85.44 110 GLU A CA 1
ATOM 870 C C . GLU A 1 110 ? -17.028 -5.174 17.649 1.00 85.44 110 GLU A C 1
ATOM 872 O O . GLU A 1 110 ? -17.961 -4.792 18.356 1.00 85.44 110 GLU A O 1
ATOM 877 N N . ALA A 1 111 ? -16.730 -6.468 17.505 1.00 88.25 111 ALA A N 1
ATOM 878 C CA . ALA A 1 111 ? -17.471 -7.532 18.179 1.00 88.25 111 ALA A CA 1
ATOM 879 C C . ALA A 1 111 ? -17.342 -7.445 19.710 1.00 88.25 111 ALA A C 1
ATOM 881 O O . ALA A 1 111 ? -18.348 -7.510 20.413 1.00 88.25 111 ALA A O 1
ATOM 882 N N . ALA A 1 112 ? -16.128 -7.224 20.225 1.00 88.88 112 ALA A N 1
ATOM 883 C CA . ALA A 1 112 ? -15.890 -7.060 21.660 1.00 88.88 112 ALA A CA 1
ATOM 884 C C . ALA A 1 112 ? -16.617 -5.831 22.231 1.00 88.88 112 ALA A C 1
ATOM 886 O O . ALA A 1 112 ? -17.173 -5.882 23.326 1.00 88.88 112 ALA A O 1
ATOM 887 N N . GLN A 1 113 ? -16.655 -4.729 21.476 1.00 89.25 113 GLN A N 1
ATOM 888 C CA . GLN A 1 113 ? -17.385 -3.530 21.875 1.00 89.25 113 GLN A CA 1
ATOM 889 C C . GLN A 1 113 ? -18.896 -3.777 21.950 1.00 89.25 113 GLN A C 1
ATOM 891 O O . GLN A 1 113 ? -19.538 -3.293 22.883 1.00 89.25 113 GLN A O 1
ATOM 896 N N . LEU A 1 114 ? -19.455 -4.516 20.986 1.00 89.19 114 LEU A N 1
ATOM 897 C CA . LEU A 1 114 ? -20.870 -4.882 20.985 1.00 89.19 114 LEU A CA 1
ATOM 898 C C . LEU A 1 114 ? -21.207 -5.758 22.198 1.00 89.19 114 LEU A C 1
ATOM 900 O O . LEU A 1 114 ? -22.141 -5.446 22.929 1.00 89.19 114 LEU A O 1
ATOM 904 N N . GLU A 1 115 ? -20.402 -6.788 22.463 1.00 91.19 115 GLU A N 1
ATOM 905 C CA . GLU A 1 115 ? -20.593 -7.675 23.617 1.00 91.19 115 GLU A CA 1
ATOM 906 C C . GLU A 1 115 ? -20.514 -6.903 24.945 1.00 91.19 115 GLU A C 1
ATOM 908 O O . GLU A 1 115 ? -21.324 -7.105 25.852 1.00 91.19 115 GLU A O 1
ATOM 913 N N . LEU A 1 116 ? -19.557 -5.978 25.068 1.00 92.50 116 LEU A N 1
ATOM 914 C CA . LEU A 1 116 ? -19.437 -5.121 26.245 1.00 92.50 116 LEU A CA 1
ATOM 915 C C . LEU A 1 116 ? -20.656 -4.204 26.403 1.00 92.50 116 LEU A C 1
ATOM 917 O O . LEU A 1 116 ? -21.139 -4.002 27.518 1.00 92.50 116 LEU A O 1
ATOM 921 N N . GLN A 1 117 ? -21.168 -3.660 25.299 1.00 90.44 117 GLN A N 1
ATOM 922 C CA . GLN A 1 117 ? -22.365 -2.829 25.310 1.00 90.44 117 GLN A CA 1
ATOM 923 C C . GLN A 1 117 ? -23.597 -3.618 25.771 1.00 90.44 117 GLN A C 1
ATOM 925 O O . GLN A 1 117 ? -24.312 -3.143 26.651 1.00 90.44 117 GLN A O 1
ATOM 930 N N . GLU A 1 118 ? -23.797 -4.835 25.266 1.00 93.25 118 GLU A N 1
ATOM 931 C CA . GLU A 1 118 ? -24.881 -5.721 25.708 1.00 93.25 118 GLU A CA 1
ATOM 932 C C . GLU A 1 118 ? -24.781 -6.037 27.210 1.00 93.25 118 GLU A C 1
ATOM 934 O O . GLU A 1 118 ? -25.779 -5.975 27.934 1.00 93.25 118 GLU A O 1
ATOM 939 N N . LYS A 1 119 ? -23.566 -6.297 27.720 1.00 92.69 119 LYS A N 1
ATOM 940 C CA . LYS A 1 119 ? -23.334 -6.506 29.161 1.00 92.69 119 LYS A CA 1
ATOM 941 C C . LYS A 1 119 ? -23.715 -5.276 29.979 1.00 92.69 119 LYS A C 1
ATOM 943 O O . LYS A 1 119 ? -24.429 -5.420 30.970 1.00 92.69 119 LYS A O 1
ATOM 948 N N . MET A 1 120 ? -23.293 -4.080 29.568 1.00 92.88 120 MET A N 1
ATOM 949 C CA . MET A 1 120 ? -23.658 -2.842 30.266 1.00 92.88 120 MET A CA 1
ATOM 950 C C . MET A 1 120 ? -25.170 -2.604 30.259 1.00 92.88 120 MET A C 1
ATOM 952 O O . MET A 1 120 ? -25.731 -2.288 31.304 1.00 92.88 120 MET A O 1
ATOM 956 N N . GLU A 1 121 ? -25.843 -2.797 29.123 1.00 93.94 121 GLU A N 1
ATOM 957 C CA . GLU A 1 121 ? -27.299 -2.641 29.016 1.00 93.94 121 GLU A CA 1
ATOM 958 C C . GLU A 1 121 ? -28.037 -3.629 29.936 1.00 93.94 121 GLU A C 1
ATOM 960 O O . GLU A 1 121 ? -28.962 -3.237 30.653 1.00 93.94 121 GLU A O 1
ATOM 965 N N . SER A 1 122 ? -27.577 -4.884 29.999 1.00 94.44 122 SER A N 1
ATOM 966 C CA . SER A 1 122 ? -28.139 -5.895 30.905 1.00 94.44 122 SER A CA 1
ATOM 967 C C . SER A 1 122 ? -27.947 -5.537 32.386 1.00 94.44 122 SER A C 1
ATOM 969 O O . SER A 1 122 ? -28.877 -5.668 33.184 1.00 94.44 122 SER A O 1
ATOM 971 N N . LEU A 1 123 ? -26.772 -5.016 32.754 1.00 93.25 123 LEU A N 1
ATOM 972 C CA . LEU A 1 123 ? -26.469 -4.588 34.119 1.00 93.25 123 LEU A CA 1
ATOM 973 C C . LEU A 1 123 ? -27.264 -3.342 34.511 1.00 93.25 123 LEU A C 1
ATOM 975 O O . LEU A 1 123 ? -27.762 -3.270 35.631 1.00 93.25 123 LEU A O 1
ATOM 979 N N . GLN A 1 124 ? -27.439 -2.385 33.598 1.00 93.38 124 GLN A N 1
ATOM 980 C CA . GLN A 1 124 ? -28.276 -1.207 33.829 1.00 93.38 124 GLN A CA 1
ATOM 981 C C . GLN A 1 124 ? -29.746 -1.586 34.031 1.00 93.38 124 GLN A C 1
ATOM 983 O O . GLN A 1 124 ? -30.425 -0.986 34.867 1.00 93.38 124 GLN A O 1
ATOM 988 N N . LEU A 1 125 ? -30.252 -2.576 33.288 1.00 95.00 125 LEU A N 1
ATOM 989 C CA . LEU A 1 125 ? -31.602 -3.098 33.495 1.00 95.00 125 LEU A CA 1
ATOM 990 C C . LEU A 1 125 ? -31.731 -3.744 34.882 1.00 95.00 125 LEU A C 1
ATOM 992 O O . LEU A 1 125 ? -32.616 -3.362 35.645 1.00 95.00 125 LEU A O 1
ATOM 996 N N . ALA A 1 126 ? -30.801 -4.634 35.241 1.00 91.12 126 ALA A N 1
ATOM 997 C CA . ALA A 1 126 ? -30.782 -5.285 36.551 1.00 91.12 126 ALA A CA 1
ATOM 998 C C . ALA A 1 126 ? -30.662 -4.275 37.709 1.00 91.12 126 ALA A C 1
ATOM 1000 O O . ALA A 1 126 ? -31.325 -4.420 38.736 1.00 91.12 126 ALA A O 1
ATOM 1001 N N . GLN A 1 127 ? -29.865 -3.214 37.536 1.00 92.56 127 GLN A N 1
ATOM 1002 C CA . GLN A 1 127 ? -29.728 -2.139 38.518 1.00 92.56 127 GLN A CA 1
ATOM 1003 C C . GLN A 1 127 ? -31.055 -1.389 38.711 1.00 92.56 127 GLN A C 1
ATOM 1005 O O . GLN A 1 127 ? -31.454 -1.128 39.846 1.00 92.56 127 GLN A O 1
ATOM 1010 N N . LYS A 1 128 ? -31.769 -1.070 37.622 1.00 93.50 128 LYS A N 1
ATOM 1011 C CA . LYS A 1 128 ? -33.093 -0.428 37.691 1.00 93.50 128 LYS A CA 1
ATOM 1012 C C . LYS A 1 128 ? -34.110 -1.311 38.410 1.00 93.50 128 LYS A C 1
ATOM 1014 O O . LYS A 1 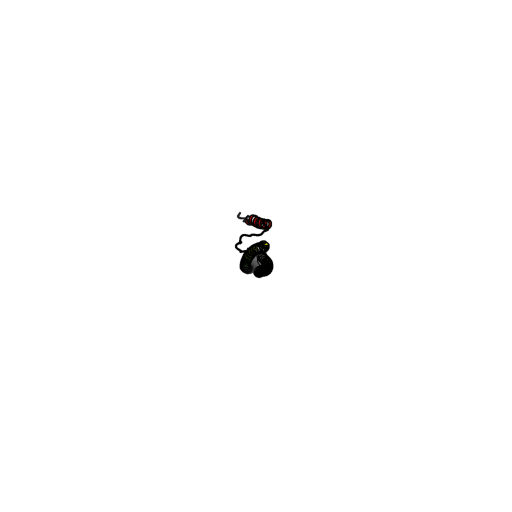128 ? -34.841 -0.815 39.263 1.00 93.50 128 LYS A O 1
ATOM 1019 N N . GLU A 1 129 ? -34.138 -2.606 38.107 1.00 92.44 129 GLU A N 1
ATOM 1020 C CA . GLU A 1 129 ? -35.018 -3.567 38.785 1.00 92.44 129 GLU A CA 1
ATOM 1021 C C . GLU A 1 129 ? -34.714 -3.648 40.289 1.00 92.44 129 GLU A C 1
ATOM 1023 O O . GLU A 1 129 ? -35.627 -3.565 41.112 1.00 92.44 129 GLU A O 1
ATOM 1028 N N . ALA A 1 130 ? -33.433 -3.712 40.667 1.00 89.56 130 ALA A N 1
ATOM 1029 C CA . ALA A 1 130 ? -33.010 -3.718 42.066 1.00 89.56 130 ALA A CA 1
ATOM 1030 C C . ALA A 1 130 ? -33.356 -2.408 42.802 1.00 89.56 130 ALA A C 1
ATOM 1032 O O . ALA A 1 130 ? -33.762 -2.447 43.964 1.00 89.56 130 ALA A O 1
ATOM 1033 N N . GLN A 1 131 ? -33.258 -1.250 42.138 1.00 91.06 131 GLN A N 1
ATOM 1034 C CA . GLN A 1 131 ? -33.688 0.039 42.697 1.00 91.06 131 GLN A CA 1
ATOM 1035 C C . GLN A 1 131 ? -35.204 0.093 42.934 1.00 91.06 131 GLN A C 1
ATOM 1037 O O . GLN A 1 131 ? -35.643 0.601 43.967 1.00 91.06 131 GLN A O 1
ATOM 1042 N N . VAL A 1 132 ? -36.006 -0.445 42.009 1.00 92.69 132 VAL A N 1
ATOM 1043 C CA . VAL A 1 132 ? -37.466 -0.541 42.173 1.00 92.69 132 VAL A CA 1
ATOM 1044 C C . VAL A 1 132 ? -37.813 -1.451 43.352 1.00 92.69 132 VAL A C 1
ATOM 1046 O O . VAL A 1 132 ? -38.579 -1.036 44.220 1.00 92.69 132 VAL A O 1
ATOM 1049 N N . ALA A 1 133 ? -37.193 -2.632 43.443 1.00 87.44 133 ALA A N 1
ATOM 1050 C CA . ALA A 1 133 ? -37.401 -3.560 44.555 1.00 87.44 133 ALA A CA 1
ATOM 1051 C C . ALA A 1 133 ? -37.024 -2.936 45.911 1.00 87.44 133 ALA A C 1
ATOM 1053 O O . ALA A 1 133 ? -37.761 -3.069 46.890 1.00 87.44 133 ALA A O 1
ATOM 1054 N N . LEU A 1 134 ? -35.914 -2.189 45.968 1.00 86.81 134 LEU A N 1
ATOM 1055 C CA . LEU A 1 134 ? -35.511 -1.453 47.168 1.00 86.81 134 LEU A CA 1
ATOM 1056 C C . LEU A 1 134 ? -36.555 -0.391 47.557 1.00 86.81 134 LEU A C 1
ATOM 1058 O O . LEU A 1 134 ? -36.924 -0.279 48.726 1.00 86.81 134 LEU A O 1
ATOM 1062 N N . ALA A 1 135 ? -37.058 0.374 46.585 1.00 88.06 135 ALA A N 1
ATOM 1063 C CA . ALA A 1 135 ? -38.076 1.393 46.824 1.00 88.06 135 ALA A CA 1
ATOM 1064 C C . ALA A 1 135 ? -39.414 0.789 47.291 1.00 88.06 135 ALA A C 1
ATOM 1066 O O . ALA A 1 135 ? -40.121 1.400 48.095 1.00 88.06 135 ALA A O 1
ATOM 1067 N N . GLU A 1 136 ? -39.776 -0.402 46.810 1.00 87.25 136 GLU A N 1
ATOM 1068 C CA . GLU A 1 136 ? -40.956 -1.141 47.271 1.00 87.25 136 GLU A CA 1
ATOM 1069 C C . GLU A 1 136 ? -40.799 -1.634 48.713 1.00 87.25 136 GLU A C 1
ATOM 1071 O O . GLU A 1 136 ? -41.685 -1.370 49.532 1.00 87.25 136 GLU A O 1
ATOM 1076 N N . LEU A 1 137 ? -39.654 -2.241 49.055 1.00 83.62 137 LEU A N 1
ATOM 1077 C CA . LEU A 1 137 ? -39.333 -2.663 50.425 1.00 83.62 137 LEU A CA 1
ATOM 1078 C C . LEU A 1 137 ? -39.435 -1.489 51.414 1.00 83.62 137 LEU A C 1
ATOM 1080 O O . LEU A 1 137 ? -40.126 -1.582 52.437 1.00 83.62 137 LEU A O 1
ATOM 1084 N N . GLN A 1 138 ? -38.862 -0.338 51.048 1.00 82.94 138 GLN A N 1
ATOM 1085 C CA . GLN A 1 138 ? -38.921 0.889 51.847 1.00 82.94 138 GLN A CA 1
ATOM 1086 C C . GLN A 1 138 ? -40.347 1.436 52.017 1.00 82.94 138 GLN A C 1
ATOM 1088 O O . GLN A 1 138 ? -40.667 1.996 53.065 1.00 82.94 138 GLN A O 1
ATOM 1093 N N . LYS A 1 139 ? -41.236 1.270 51.028 1.00 84.12 139 LYS A N 1
ATOM 1094 C CA . LYS A 1 139 ? -42.655 1.655 51.157 1.00 84.12 139 LYS A CA 1
ATOM 1095 C C . LYS A 1 139 ? -43.415 0.713 52.090 1.00 84.12 139 LYS A C 1
ATOM 1097 O O . LYS A 1 139 ? -44.192 1.181 52.921 1.00 84.12 139 LYS A O 1
ATOM 1102 N N . THR A 1 140 ? -43.173 -0.597 52.004 1.00 74.25 140 THR A N 1
ATOM 1103 C CA . THR A 1 140 ? -43.795 -1.590 52.902 1.00 74.25 140 THR A CA 1
ATOM 1104 C C . THR A 1 140 ? -43.335 -1.465 54.361 1.00 74.25 140 THR A C 1
ATOM 1106 O O . THR A 1 140 ? -44.086 -1.812 55.275 1.00 74.25 140 THR A O 1
ATOM 1109 N N . ARG A 1 141 ? -42.157 -0.871 54.607 1.00 65.50 141 ARG A N 1
ATOM 1110 C CA . ARG A 1 141 ? -41.613 -0.550 55.941 1.00 65.50 141 ARG A CA 1
ATOM 1111 C C . ARG A 1 141 ? -42.514 0.361 56.786 1.00 65.50 141 ARG A C 1
ATOM 1113 O O . ARG A 1 141 ? -42.462 0.283 58.013 1.00 65.50 141 ARG A O 1
ATOM 1120 N N . GLY A 1 142 ? -43.395 1.154 56.166 1.00 56.91 142 GLY A N 1
ATOM 1121 C CA . GLY A 1 142 ? -44.407 1.953 56.874 1.00 56.91 142 GLY A CA 1
ATOM 1122 C C . GLY A 1 142 ? -45.380 1.140 57.751 1.00 56.91 142 GLY A C 1
ATOM 1123 O O . GLY A 1 142 ? -46.121 1.734 58.529 1.00 56.91 142 GLY A O 1
ATOM 1124 N N . GLY A 1 143 ? -45.374 -0.200 57.651 1.00 53.66 143 GLY A N 1
ATOM 1125 C CA . GLY A 1 143 ? -46.250 -1.123 58.384 1.00 53.66 143 GLY A CA 1
ATOM 1126 C C . GLY A 1 143 ? -45.654 -1.870 59.594 1.00 53.66 143 GLY A C 1
ATOM 1127 O O . GLY A 1 143 ? -46.385 -2.645 60.204 1.00 53.66 143 GLY A O 1
ATOM 1128 N N . GLY A 1 144 ? -44.383 -1.663 59.980 1.00 49.44 144 GLY A N 1
ATOM 1129 C CA . GLY A 1 144 ? -43.874 -2.100 61.301 1.00 49.44 144 GLY A CA 1
ATOM 1130 C C . GLY A 1 144 ? -43.004 -3.370 61.394 1.00 49.44 144 GLY A C 1
ATOM 1131 O O . GLY A 1 144 ? -42.837 -3.887 62.496 1.00 49.44 144 GLY A O 1
ATOM 1132 N N . ALA A 1 145 ? -42.405 -3.866 60.305 1.00 55.22 145 ALA A N 1
ATOM 1133 C CA . ALA A 1 145 ? -41.456 -4.993 60.344 1.00 55.22 145 ALA A CA 1
ATOM 1134 C C . ALA A 1 145 ? -39.995 -4.550 60.097 1.00 55.22 145 ALA A C 1
ATOM 1136 O O . ALA A 1 145 ? -39.723 -3.712 59.238 1.00 55.22 145 ALA A O 1
ATOM 1137 N N . SER A 1 146 ? -39.050 -5.109 60.865 1.00 56.53 146 SER A N 1
ATOM 1138 C CA . SER A 1 146 ? -37.618 -4.769 60.837 1.00 56.53 146 SER A CA 1
ATOM 1139 C C . SER A 1 146 ? -36.858 -5.596 59.789 1.00 56.53 146 SER A C 1
ATOM 1141 O O . SER A 1 146 ? -36.371 -6.678 60.104 1.00 56.53 146 SER A O 1
ATOM 1143 N N . TYR A 1 147 ? -36.724 -5.070 58.567 1.00 61.97 147 TYR A N 1
ATOM 1144 C CA . TYR A 1 147 ? -35.952 -5.665 57.454 1.00 61.97 147 TYR A CA 1
ATOM 1145 C C . TYR A 1 147 ? -34.601 -4.961 57.192 1.00 61.97 147 TYR A C 1
ATOM 1147 O O . TYR A 1 147 ? -34.042 -5.047 56.102 1.00 61.97 147 TYR A O 1
ATOM 1155 N N . ALA A 1 148 ? -34.045 -4.270 58.196 1.00 68.62 148 ALA A N 1
ATOM 1156 C CA . ALA A 1 148 ? -32.812 -3.480 58.063 1.00 68.62 148 ALA A CA 1
ATOM 1157 C C . ALA A 1 148 ? -31.600 -4.212 57.422 1.00 68.62 148 ALA A C 1
ATOM 1159 O O . ALA A 1 148 ? -30.945 -3.599 56.581 1.00 68.62 148 ALA A O 1
ATOM 1160 N N . PRO A 1 149 ? -31.304 -5.498 57.722 1.00 77.31 149 PRO A N 1
ATOM 1161 C CA . PRO A 1 149 ? -30.142 -6.163 57.127 1.00 77.31 149 PRO A CA 1
ATOM 1162 C C . PRO A 1 149 ? -30.320 -6.508 55.637 1.00 77.31 149 PRO A C 1
ATOM 1164 O O . PRO A 1 149 ? -29.345 -6.519 54.888 1.00 77.31 149 PRO A O 1
ATOM 1167 N N . GLU A 1 150 ? -31.549 -6.770 55.181 1.00 77.75 150 GLU A N 1
ATOM 1168 C CA . GLU A 1 150 ? -31.823 -7.064 53.767 1.00 77.75 150 GLU A CA 1
ATOM 1169 C C . GLU A 1 150 ? -31.725 -5.795 52.907 1.00 77.75 150 GLU A C 1
ATOM 1171 O O . GLU A 1 150 ? -31.114 -5.833 51.836 1.00 77.75 150 GLU A O 1
ATOM 1176 N N . GLU A 1 151 ? -32.228 -4.658 53.405 1.00 80.12 151 GLU A N 1
ATOM 1177 C CA . GLU A 1 151 ? -32.078 -3.343 52.761 1.00 80.12 151 GLU A CA 1
ATOM 1178 C C . GLU A 1 151 ? -30.601 -2.941 52.621 1.00 80.12 151 GLU A C 1
ATOM 1180 O O . GLU A 1 151 ? -30.176 -2.540 51.537 1.00 80.12 151 GLU A O 1
ATOM 1185 N N . GLU A 1 152 ? -29.802 -3.088 53.684 1.00 83.94 152 GLU A N 1
ATOM 1186 C CA . GLU A 1 152 ? -28.361 -2.802 53.648 1.00 83.94 152 GLU A CA 1
ATOM 1187 C C . GLU A 1 152 ? -27.629 -3.698 52.640 1.00 83.94 152 GLU A C 1
ATOM 1189 O O . GLU A 1 152 ? -26.791 -3.215 51.875 1.00 83.94 152 GLU A O 1
ATOM 1194 N N . SER A 1 153 ? -27.985 -4.986 52.570 1.00 86.38 153 SER A N 1
ATOM 1195 C CA . SER A 1 153 ? -27.387 -5.916 51.604 1.00 86.38 153 SER A CA 1
ATOM 1196 C C . SER A 1 153 ? -27.708 -5.550 50.148 1.00 86.38 153 SER A C 1
ATOM 1198 O O . SER A 1 153 ? -26.848 -5.659 49.272 1.00 86.38 153 SER A O 1
ATOM 1200 N N . LEU A 1 154 ? -28.930 -5.077 49.875 1.00 84.38 154 LEU A N 1
ATOM 1201 C CA . LEU A 1 154 ? -29.345 -4.620 48.547 1.00 84.38 154 LEU A CA 1
ATOM 1202 C C . LEU A 1 154 ? -28.669 -3.299 48.171 1.00 84.38 154 LEU A C 1
ATOM 1204 O O . LEU A 1 154 ? -28.226 -3.146 47.034 1.00 84.38 154 LEU A O 1
ATOM 1208 N N . GLN A 1 155 ? -28.529 -2.372 49.120 1.00 87.88 155 GLN A N 1
ATOM 1209 C CA . GLN A 1 155 ? -27.784 -1.130 48.906 1.00 87.88 155 GLN A CA 1
ATOM 1210 C C . GLN A 1 155 ? -26.308 -1.399 48.599 1.00 87.88 155 GLN A C 1
ATOM 1212 O O . GLN A 1 155 ? -25.769 -0.814 47.662 1.00 87.88 155 GLN A O 1
ATOM 1217 N N . GLN A 1 156 ? -25.663 -2.317 49.326 1.00 90.31 156 GLN A N 1
ATOM 1218 C CA . GLN A 1 156 ? -24.282 -2.716 49.038 1.00 90.31 156 GLN A CA 1
ATOM 1219 C C . GLN A 1 156 ? -24.148 -3.308 47.631 1.00 90.31 156 GLN A C 1
ATOM 1221 O O . GLN A 1 156 ? -23.274 -2.879 46.879 1.00 90.31 156 GLN A O 1
ATOM 1226 N N . LYS A 1 157 ? -25.058 -4.206 47.228 1.00 89.94 157 LYS A N 1
ATOM 1227 C CA . LYS A 1 157 ? -25.078 -4.768 45.866 1.00 89.94 157 LYS A CA 1
ATOM 1228 C C . LYS A 1 157 ? -25.262 -3.702 44.786 1.00 89.94 157 LYS A C 1
ATOM 1230 O O . LYS A 1 157 ? -24.614 -3.785 43.748 1.00 89.94 157 LYS A O 1
ATOM 1235 N N . LEU A 1 158 ? -26.110 -2.697 45.014 1.00 90.94 158 LEU A N 1
ATOM 1236 C CA . LEU A 1 158 ? -26.294 -1.583 44.077 1.00 90.94 158 LEU A CA 1
ATOM 1237 C C . LEU A 1 158 ? -25.018 -0.744 43.925 1.00 90.94 158 LEU A C 1
ATOM 1239 O O . LEU A 1 158 ? -24.662 -0.392 42.803 1.00 90.94 158 LEU A O 1
ATOM 1243 N N . ILE A 1 159 ? -24.307 -0.476 45.026 1.00 92.88 159 ILE A N 1
ATOM 1244 C CA . ILE A 1 159 ? -23.021 0.240 45.008 1.00 92.88 159 ILE A CA 1
ATOM 1245 C C . ILE A 1 159 ? -21.950 -0.583 44.276 1.00 92.88 159 ILE A C 1
ATOM 1247 O O . ILE A 1 159 ? -21.156 -0.035 43.512 1.00 92.88 159 ILE A O 1
ATOM 1251 N N . GLU A 1 160 ? -21.905 -1.898 44.493 1.00 92.81 160 GLU A N 1
ATOM 1252 C CA . GLU A 1 160 ? -20.997 -2.797 43.770 1.00 92.81 160 GLU A CA 1
ATOM 1253 C C . GLU A 1 160 ? -21.308 -2.835 42.268 1.00 92.81 160 GLU A C 1
ATOM 1255 O O . GLU A 1 160 ? -20.392 -2.730 41.452 1.00 92.81 160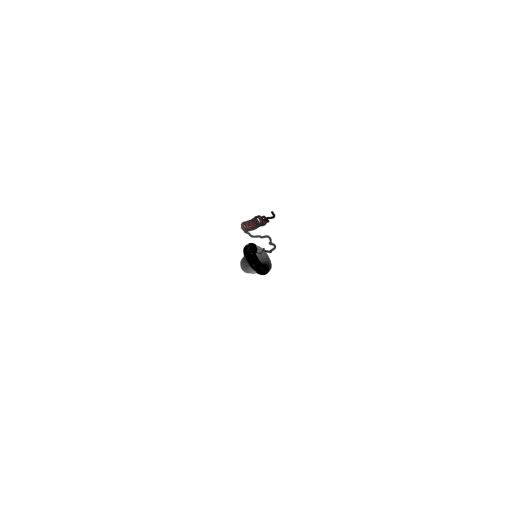 GLU A O 1
ATOM 1260 N N . GLN A 1 161 ? -22.589 -2.916 41.893 1.00 91.94 161 GLN A N 1
ATOM 1261 C CA . GLN A 1 161 ? -23.025 -2.857 40.496 1.00 91.94 161 GLN A CA 1
ATOM 1262 C C . GLN A 1 161 ? -22.702 -1.511 39.839 1.00 91.94 161 GLN A C 1
ATOM 1264 O O . GLN A 1 161 ? -22.281 -1.492 38.687 1.00 91.94 161 GLN A O 1
ATOM 1269 N N . GLU A 1 162 ? -22.850 -0.395 40.554 1.00 92.56 162 GLU A N 1
ATOM 1270 C CA . GLU A 1 162 ? -22.495 0.937 40.053 1.00 92.56 162 GLU A CA 1
ATOM 1271 C C . GLU A 1 162 ? -20.988 1.058 39.790 1.00 92.56 162 GLU A C 1
ATOM 1273 O O . GLU A 1 162 ? -20.578 1.539 38.734 1.00 92.56 162 GLU A O 1
ATOM 1278 N N . LYS A 1 163 ? -20.151 0.537 40.697 1.00 94.75 163 LYS A N 1
ATOM 1279 C CA . LYS A 1 163 ? -18.695 0.465 40.485 1.00 94.75 163 LYS A CA 1
ATOM 1280 C C . LYS A 1 163 ? -18.335 -0.402 39.280 1.00 94.75 163 LYS A C 1
ATOM 1282 O O . LYS A 1 163 ? -17.457 -0.027 38.505 1.00 94.75 163 LYS A O 1
ATOM 1287 N N . LEU A 1 164 ? -19.006 -1.543 39.117 1.00 93.69 164 LEU A N 1
ATOM 1288 C CA . LEU A 1 164 ? -18.798 -2.416 37.964 1.00 93.69 164 LEU A CA 1
ATOM 1289 C C . LEU A 1 164 ? -19.201 -1.709 36.663 1.00 93.69 164 LEU A C 1
ATOM 1291 O O . LEU A 1 164 ? -18.421 -1.709 35.716 1.00 93.69 164 LEU A O 1
ATOM 1295 N N . LEU A 1 165 ? -20.359 -1.046 36.622 1.00 93.38 165 LEU A N 1
ATOM 1296 C CA . LEU A 1 165 ? -20.787 -0.258 35.463 1.00 93.38 165 LEU A CA 1
ATOM 1297 C C . LEU A 1 165 ? -19.769 0.830 35.109 1.00 93.38 165 LEU A C 1
ATOM 1299 O O . LEU A 1 165 ? -19.375 0.919 33.951 1.00 93.38 165 LEU A O 1
ATOM 1303 N N . ALA A 1 166 ? -19.268 1.576 36.097 1.00 94.38 166 ALA A N 1
ATOM 1304 C CA . ALA A 1 166 ? -18.230 2.581 35.872 1.00 94.38 166 ALA A CA 1
ATOM 1305 C C . ALA A 1 166 ? -16.948 1.975 35.263 1.00 94.38 166 ALA A C 1
ATOM 1307 O O . ALA A 1 166 ? -16.385 2.544 34.330 1.00 94.38 166 ALA A O 1
ATOM 1308 N N . SER A 1 167 ? -16.516 0.792 35.726 1.00 95.25 167 SER A N 1
ATOM 1309 C CA . SER A 1 167 ? -15.358 0.101 35.132 1.00 95.25 167 SER A CA 1
ATOM 1310 C C . SER A 1 167 ? -15.603 -0.370 33.692 1.00 95.25 167 SER A C 1
ATOM 1312 O O . SER A 1 167 ? -14.710 -0.268 32.853 1.00 95.25 167 SER A O 1
ATOM 1314 N N . LEU A 1 168 ? -16.817 -0.833 33.374 1.00 93.44 168 LEU A N 1
ATOM 1315 C CA . LEU A 1 168 ? -17.176 -1.261 32.018 1.00 93.44 168 LEU A CA 1
ATOM 1316 C C . LEU A 1 168 ? -17.317 -0.062 31.069 1.00 93.44 168 LEU A C 1
ATOM 1318 O O . LEU A 1 168 ? -16.987 -0.167 29.889 1.00 93.44 168 LEU A O 1
ATOM 1322 N N . GLU A 1 169 ? -17.766 1.091 31.567 1.00 93.25 169 GLU A N 1
ATOM 1323 C CA . GLU A 1 169 ? -17.798 2.338 30.799 1.00 93.25 169 GLU A CA 1
ATOM 1324 C C . GLU A 1 169 ? -16.387 2.815 30.435 1.00 93.25 169 GLU A C 1
ATOM 1326 O O . GLU A 1 169 ? -16.156 3.218 29.290 1.00 93.25 169 GLU A O 1
ATOM 1331 N N . GLU A 1 170 ? -15.435 2.727 31.367 1.00 95.06 170 GLU A N 1
ATOM 1332 C CA . GLU A 1 170 ? -14.022 3.024 31.107 1.00 95.06 170 GLU A CA 1
ATOM 1333 C C . GLU A 1 170 ? -13.434 2.058 30.065 1.00 95.06 170 GLU A C 1
ATOM 1335 O O . GLU A 1 170 ? -12.816 2.492 29.085 1.00 95.06 170 GLU A O 1
ATOM 1340 N N . GLU A 1 171 ? -13.708 0.756 30.197 1.00 93.25 171 GLU A N 1
ATOM 1341 C CA . GLU A 1 171 ? -13.315 -0.246 29.203 1.00 93.25 171 GLU A CA 1
ATOM 1342 C C . GLU A 1 171 ? -13.922 0.068 27.823 1.00 93.25 171 GLU A C 1
ATOM 1344 O O . GLU A 1 171 ? -13.213 0.048 26.814 1.00 93.25 171 GLU A O 1
ATOM 1349 N N . ASN A 1 172 ? -15.195 0.471 27.759 1.00 91.81 172 ASN A N 1
ATOM 1350 C CA . ASN A 1 172 ? -15.864 0.839 26.509 1.00 91.81 172 ASN A CA 1
ATOM 1351 C C . ASN A 1 172 ? -15.212 2.061 25.846 1.00 91.81 172 ASN A C 1
ATOM 1353 O O . ASN A 1 172 ? -15.016 2.080 24.627 1.00 91.81 172 ASN A O 1
ATOM 1357 N N . GLN A 1 173 ? -14.837 3.074 26.631 1.00 92.38 173 GLN A N 1
ATOM 1358 C CA . GLN A 1 173 ? -14.092 4.228 26.125 1.00 92.38 173 GLN A CA 1
ATOM 1359 C C . GLN A 1 173 ? -12.721 3.813 25.580 1.00 92.38 173 GLN A C 1
ATOM 1361 O O . GLN A 1 173 ? -12.339 4.247 24.490 1.00 92.38 173 GLN A O 1
ATOM 1366 N N . SER A 1 174 ? -12.012 2.923 26.279 1.00 94.00 174 SER A N 1
ATOM 1367 C CA . SER A 1 174 ? -10.722 2.402 25.817 1.00 94.00 174 SER A CA 1
ATOM 1368 C C . SER A 1 174 ? -10.848 1.632 24.492 1.00 94.00 174 SER A C 1
ATOM 1370 O O . SER A 1 174 ? -10.053 1.843 23.571 1.00 94.00 174 SER A O 1
ATOM 1372 N N . LEU A 1 175 ? -11.900 0.818 24.336 1.00 90.31 175 LEU A N 1
ATOM 1373 C CA . LEU A 1 175 ? -12.185 0.081 23.105 1.00 90.31 175 LEU A CA 1
ATOM 1374 C C . LEU A 1 175 ? -12.538 1.018 21.947 1.00 90.31 175 LEU A C 1
ATOM 1376 O O . LEU A 1 175 ? -12.057 0.810 20.834 1.00 90.31 175 LEU A O 1
ATOM 1380 N N . LYS A 1 176 ? -13.296 2.093 22.200 1.00 89.25 176 LYS A N 1
ATOM 1381 C CA . LYS A 1 176 ? -13.586 3.130 21.192 1.00 89.25 176 LYS A CA 1
ATOM 1382 C C . LYS A 1 176 ? -12.314 3.803 20.680 1.00 89.25 176 LYS A C 1
ATOM 1384 O O . LYS A 1 176 ? -12.152 3.966 19.472 1.00 89.25 176 LYS A O 1
ATOM 1389 N N . LEU A 1 177 ? -11.395 4.166 21.575 1.00 92.06 177 LEU A N 1
ATOM 1390 C CA . LEU A 1 177 ? -10.103 4.747 21.191 1.00 92.06 177 LEU A CA 1
ATOM 1391 C C . LEU A 1 177 ? -9.257 3.750 20.387 1.00 92.06 177 LEU A C 1
ATOM 1393 O O . LEU A 1 177 ? -8.658 4.107 19.367 1.00 92.06 177 LEU A O 1
ATOM 1397 N N . ARG A 1 178 ? -9.252 2.475 20.793 1.00 89.75 178 ARG A N 1
ATOM 1398 C CA . ARG A 1 178 ? -8.584 1.406 20.042 1.00 89.75 178 ARG A CA 1
ATOM 1399 C C . ARG A 1 178 ? -9.175 1.245 18.641 1.00 89.75 178 ARG A C 1
ATOM 1401 O O . ARG A 1 178 ? -8.420 1.157 17.678 1.00 89.75 178 ARG A O 1
ATOM 1408 N N . GLN A 1 179 ? -10.499 1.270 18.503 1.00 86.56 179 GLN A N 1
ATOM 1409 C CA . GLN A 1 179 ? -11.185 1.184 17.212 1.00 86.56 179 GLN A CA 1
ATOM 1410 C C . GLN A 1 179 ? -10.825 2.359 16.288 1.00 86.56 179 GLN A C 1
ATOM 1412 O O . GLN A 1 179 ? -10.564 2.154 15.099 1.00 86.56 179 GLN A O 1
ATOM 1417 N N . GLN A 1 180 ? -10.770 3.582 16.823 1.00 86.19 180 GLN A N 1
ATOM 1418 C CA . GLN A 1 180 ? -10.320 4.761 16.073 1.00 86.19 180 GLN A CA 1
ATOM 1419 C C . GLN A 1 180 ? -8.885 4.579 15.575 1.00 86.19 180 GLN A C 1
ATOM 1421 O O . GLN A 1 180 ? -8.617 4.766 14.390 1.00 86.19 180 GLN A O 1
ATOM 1426 N N . THR A 1 181 ? -7.993 4.112 16.450 1.00 89.94 181 THR A N 1
ATOM 1427 C CA . THR A 1 181 ? -6.590 3.841 16.109 1.00 89.94 181 THR A CA 1
ATOM 1428 C C . THR A 1 181 ? -6.464 2.798 14.995 1.00 89.94 181 THR A C 1
ATOM 1430 O O . THR A 1 181 ? -5.738 3.019 14.029 1.00 89.94 181 THR A O 1
ATOM 1433 N N . LEU A 1 182 ? -7.201 1.684 15.086 1.00 85.88 182 LEU A N 1
ATOM 1434 C CA . LEU A 1 182 ? -7.211 0.637 14.055 1.00 85.88 182 LEU A CA 1
ATOM 1435 C C . LEU A 1 182 ? -7.756 1.158 12.719 1.00 85.88 182 LEU A C 1
ATOM 1437 O O . LEU A 1 182 ? -7.238 0.821 11.659 1.00 85.88 182 LEU A O 1
ATOM 1441 N N . THR A 1 183 ? -8.765 2.029 12.762 1.00 84.06 183 THR A N 1
ATOM 1442 C CA . THR A 1 183 ? -9.319 2.665 11.558 1.00 84.06 183 THR A CA 1
ATOM 1443 C C . THR A 1 183 ? -8.298 3.588 10.894 1.00 84.06 183 THR A C 1
ATOM 1445 O O . THR A 1 183 ? -8.146 3.571 9.675 1.00 84.06 183 THR A O 1
ATOM 1448 N N . GLU A 1 184 ? -7.572 4.389 11.675 1.00 84.19 184 GLU A N 1
ATOM 1449 C CA . GLU A 1 184 ? -6.504 5.239 11.143 1.00 84.19 184 GLU A CA 1
ATOM 1450 C C . GLU A 1 184 ? -5.355 4.423 10.550 1.00 84.19 184 GLU A C 1
ATOM 1452 O O . GLU A 1 184 ? -4.820 4.796 9.507 1.00 84.19 184 GLU A O 1
ATOM 1457 N N . GLN A 1 185 ? -4.985 3.308 11.186 1.00 86.56 185 GLN A N 1
ATOM 1458 C CA . GLN A 1 185 ? -3.971 2.394 10.662 1.00 86.56 185 GLN A CA 1
ATOM 1459 C C . GLN A 1 185 ? -4.389 1.813 9.308 1.00 86.56 185 GLN A C 1
ATOM 1461 O O . GLN A 1 185 ? -3.619 1.936 8.358 1.00 86.56 185 GLN A O 1
ATOM 1466 N N . GLN A 1 186 ? -5.628 1.320 9.189 1.00 84.31 186 GLN A N 1
ATOM 1467 C CA . GLN A 1 186 ? -6.177 0.840 7.915 1.00 84.31 186 GLN A CA 1
ATOM 1468 C C . GLN A 1 186 ? -6.117 1.915 6.831 1.00 84.31 186 GLN A C 1
ATOM 1470 O O . GLN A 1 186 ? -5.583 1.662 5.755 1.00 84.31 186 GLN A O 1
ATOM 1475 N N . MET A 1 187 ? -6.586 3.136 7.123 1.00 81.44 187 MET A N 1
ATOM 1476 C CA . MET A 1 187 ? -6.546 4.231 6.146 1.00 81.44 187 MET A CA 1
ATOM 1477 C C . MET A 1 187 ? -5.113 4.548 5.696 1.00 81.44 187 MET A C 1
ATOM 1479 O O . MET A 1 187 ? -4.883 4.778 4.513 1.00 81.44 187 MET A O 1
ATOM 1483 N N . ARG A 1 188 ? -4.129 4.517 6.604 1.00 83.81 188 ARG A N 1
ATOM 1484 C CA . ARG A 1 188 ? -2.715 4.726 6.244 1.00 83.81 188 ARG A CA 1
ATOM 1485 C C . ARG A 1 188 ? -2.178 3.608 5.352 1.00 83.81 188 ARG A C 1
ATOM 1487 O O . ARG A 1 188 ? -1.425 3.886 4.421 1.00 83.81 188 ARG A O 1
ATOM 1494 N N . THR A 1 189 ? -2.548 2.360 5.628 1.00 85.69 189 THR A N 1
ATOM 1495 C CA . THR A 1 189 ? -2.150 1.207 4.812 1.00 85.69 189 THR A CA 1
ATOM 1496 C C . THR A 1 189 ? -2.798 1.273 3.423 1.00 85.69 189 THR A C 1
ATOM 1498 O O . THR A 1 189 ? -2.105 1.100 2.422 1.00 85.69 189 THR A O 1
ATOM 1501 N N . GLU A 1 190 ? -4.083 1.627 3.333 1.00 83.88 190 GLU A N 1
ATOM 1502 C CA . GLU A 1 190 ? -4.790 1.879 2.067 1.00 83.88 190 GLU A CA 1
ATOM 1503 C C . GLU A 1 190 ? -4.130 3.003 1.253 1.00 83.88 190 GLU A C 1
ATOM 1505 O O . GLU A 1 190 ? -3.873 2.850 0.058 1.00 83.88 190 GLU A O 1
ATOM 1510 N N . GLU A 1 191 ? -3.799 4.127 1.896 1.00 82.12 191 GLU A N 1
ATOM 1511 C CA . GLU A 1 191 ? -3.089 5.240 1.259 1.00 82.12 191 GLU A CA 1
ATOM 1512 C C . GLU A 1 191 ? -1.710 4.823 0.734 1.00 82.12 191 GLU A C 1
ATOM 1514 O O . GLU A 1 191 ? -1.321 5.233 -0.363 1.00 82.12 191 GLU A O 1
ATOM 1519 N N . ALA A 1 192 ? -0.981 3.981 1.473 1.00 84.50 192 ALA A N 1
ATOM 1520 C CA . ALA A 1 192 ? 0.306 3.452 1.035 1.00 84.50 192 ALA A CA 1
ATOM 1521 C C . ALA A 1 192 ? 0.170 2.560 -0.211 1.00 84.50 192 ALA A C 1
ATOM 1523 O O . ALA A 1 192 ? 0.978 2.685 -1.133 1.00 84.50 192 ALA A O 1
ATOM 1524 N N . ILE A 1 193 ? -0.872 1.723 -0.278 1.00 81.19 193 ILE A N 1
ATOM 1525 C CA . ILE A 1 193 ? -1.172 0.881 -1.448 1.00 81.19 193 ILE A CA 1
ATOM 1526 C C . ILE A 1 193 ? -1.477 1.748 -2.668 1.00 81.19 193 ILE A C 1
ATOM 1528 O O . ILE A 1 193 ? -0.879 1.558 -3.728 1.00 81.19 193 ILE A O 1
ATOM 1532 N N . MET A 1 194 ? -2.350 2.747 -2.507 1.00 82.81 194 MET A N 1
ATOM 1533 C CA . MET A 1 194 ? -2.698 3.670 -3.590 1.00 82.81 194 MET A CA 1
ATOM 1534 C C . MET A 1 194 ? -1.480 4.463 -4.073 1.00 82.81 194 MET A C 1
ATOM 1536 O O . MET A 1 194 ? -1.289 4.635 -5.276 1.00 82.81 194 MET A O 1
ATOM 1540 N N . LYS A 1 195 ? -0.615 4.915 -3.155 1.00 84.50 195 LYS A N 1
ATOM 1541 C CA . LYS A 1 195 ? 0.625 5.628 -3.496 1.00 84.50 195 LYS A CA 1
ATOM 1542 C C . LYS A 1 195 ? 1.623 4.740 -4.245 1.00 84.50 195 LYS A C 1
ATOM 1544 O O . LYS A 1 195 ? 2.349 5.245 -5.097 1.00 84.50 195 LYS A O 1
ATOM 1549 N N . ALA A 1 196 ? 1.639 3.438 -3.961 1.00 85.69 196 ALA A N 1
ATOM 1550 C CA . ALA A 1 196 ? 2.423 2.450 -4.700 1.00 85.69 196 ALA A CA 1
ATOM 1551 C C . ALA A 1 196 ? 1.816 2.091 -6.077 1.00 85.69 196 ALA A C 1
ATOM 1553 O O . ALA A 1 196 ? 2.427 1.337 -6.833 1.00 85.69 196 ALA A O 1
ATOM 1554 N N . GLY A 1 197 ? 0.642 2.639 -6.422 1.00 82.69 197 GLY A N 1
ATOM 1555 C CA . GLY A 1 197 ? -0.076 2.340 -7.665 1.00 82.69 197 GLY A CA 1
ATOM 1556 C C . GLY A 1 197 ? -0.829 1.007 -7.638 1.00 82.69 197 GLY A C 1
ATOM 1557 O O . GLY A 1 197 ? -1.195 0.497 -8.694 1.00 82.69 197 GLY A O 1
ATOM 1558 N N . GLY A 1 198 ? -1.032 0.430 -6.450 1.00 81.81 198 GLY A N 1
ATOM 1559 C CA . GLY A 1 198 ? -1.752 -0.822 -6.250 1.00 81.81 198 GLY A CA 1
ATOM 1560 C C . GLY A 1 198 ? -3.252 -0.639 -6.030 1.00 81.81 198 GLY A C 1
ATOM 1561 O O . GLY A 1 198 ? -3.740 0.464 -5.778 1.00 81.81 198 GLY A O 1
ATOM 1562 N N . GLN A 1 199 ? -3.980 -1.754 -6.079 1.00 82.19 199 GLN A N 1
ATOM 1563 C CA . GLN A 1 199 ? -5.394 -1.828 -5.721 1.00 82.19 199 GLN A CA 1
ATOM 1564 C C . GLN A 1 199 ? -5.552 -2.429 -4.319 1.00 82.19 199 GLN A C 1
ATOM 1566 O O . GLN A 1 199 ? -4.842 -3.367 -3.954 1.00 82.19 199 GLN A O 1
ATOM 1571 N N . VAL A 1 200 ? -6.487 -1.877 -3.546 1.00 80.88 200 VAL A N 1
ATOM 1572 C CA . VAL A 1 200 ? -6.848 -2.361 -2.210 1.00 80.88 200 VAL A CA 1
ATOM 1573 C C . VAL A 1 200 ? -7.701 -3.627 -2.328 1.00 80.88 200 VAL A C 1
ATOM 1575 O O . VAL A 1 200 ? -8.742 -3.604 -2.982 1.00 80.88 200 VAL A O 1
ATOM 1578 N N . ASP A 1 201 ? -7.267 -4.709 -1.680 1.00 75.75 201 ASP A N 1
ATOM 1579 C CA . ASP A 1 201 ? -7.896 -6.035 -1.724 1.00 75.75 201 ASP A CA 1
ATOM 1580 C C . ASP A 1 201 ? -8.418 -6.462 -0.341 1.00 75.75 201 ASP A C 1
ATOM 1582 O O . ASP A 1 201 ? -7.893 -7.367 0.321 1.00 75.75 201 ASP A O 1
ATOM 1586 N N . ILE A 1 202 ? -9.454 -5.761 0.130 1.00 65.75 202 ILE A N 1
ATOM 1587 C CA . ILE A 1 202 ? -10.260 -6.199 1.274 1.00 65.75 202 ILE A CA 1
ATOM 1588 C C . ILE A 1 202 ? -11.675 -6.514 0.775 1.00 65.75 202 ILE A C 1
ATOM 1590 O O . ILE A 1 202 ? -12.310 -5.639 0.178 1.00 65.75 202 ILE A O 1
ATOM 1594 N N . PRO A 1 203 ? -12.235 -7.704 1.064 1.00 53.59 203 PRO A N 1
ATOM 1595 C CA . PRO A 1 203 ? -13.664 -7.929 0.911 1.00 53.59 203 PRO A CA 1
ATOM 1596 C C . PRO A 1 203 ? -14.393 -7.020 1.902 1.00 53.59 203 PRO A C 1
ATOM 1598 O O . PRO A 1 203 ? -14.332 -7.239 3.110 1.00 53.59 203 PRO A O 1
ATOM 1601 N N . TYR A 1 204 ? -15.035 -5.967 1.393 1.00 48.66 204 TYR A N 1
ATOM 1602 C CA . TYR A 1 204 ? -15.765 -4.997 2.206 1.00 48.66 204 TYR A CA 1
ATOM 1603 C C . TYR A 1 204 ? -16.744 -5.707 3.155 1.00 48.66 204 TYR A C 1
ATOM 1605 O O . TYR A 1 204 ? -17.739 -6.266 2.685 1.00 48.66 204 TYR A O 1
ATOM 1613 N N . PRO A 1 205 ? -16.555 -5.634 4.485 1.00 47.03 205 PRO A N 1
ATOM 1614 C CA . PRO A 1 205 ? -17.679 -5.786 5.387 1.00 47.03 205 PRO A CA 1
ATOM 1615 C C . PRO A 1 205 ? -18.553 -4.546 5.184 1.00 47.03 205 PRO A C 1
ATOM 1617 O O . PRO A 1 205 ? -18.035 -3.428 5.145 1.00 47.03 205 PRO A O 1
ATOM 1620 N N . GLU A 1 206 ? -19.858 -4.746 4.993 1.00 46.56 206 GLU A N 1
ATOM 1621 C CA . GLU A 1 206 ? -20.881 -3.705 4.843 1.00 46.56 206 GLU A CA 1
ATOM 1622 C C . GLU A 1 206 ? -20.500 -2.412 5.579 1.00 46.56 206 GLU A C 1
ATOM 1624 O O . GLU A 1 206 ? -20.529 -2.344 6.807 1.00 46.56 206 GLU A O 1
ATOM 1629 N N . ILE A 1 207 ? -20.098 -1.383 4.826 1.00 44.34 207 ILE A N 1
ATOM 1630 C CA . ILE A 1 207 ? -19.595 -0.127 5.383 1.00 44.34 207 ILE A CA 1
ATOM 1631 C C . ILE A 1 207 ? -20.737 0.562 6.143 1.00 44.34 207 ILE A C 1
ATOM 1633 O O . ILE A 1 207 ? -21.479 1.385 5.592 1.00 44.34 207 ILE A O 1
ATOM 1637 N N . ARG A 1 208 ? -20.858 0.281 7.441 1.00 44.47 208 ARG A N 1
ATOM 1638 C CA . ARG A 1 208 ? -21.659 1.055 8.395 1.00 44.47 208 ARG A CA 1
ATOM 1639 C C . ARG A 1 208 ? -20.859 2.275 8.850 1.00 44.47 208 ARG A C 1
ATOM 1641 O O . ARG A 1 208 ? -20.626 2.498 10.029 1.00 44.47 208 ARG A O 1
ATOM 1648 N N . SER A 1 209 ? -20.418 3.084 7.886 1.00 39.53 209 SER A N 1
ATOM 1649 C CA . SER A 1 209 ? -19.986 4.450 8.179 1.00 39.53 209 SER A CA 1
ATOM 1650 C C . SER A 1 209 ? -21.227 5.269 8.551 1.00 39.53 209 SER A C 1
ATOM 1652 O O . SER A 1 209 ? -22.170 5.302 7.753 1.00 39.53 209 SER A O 1
ATOM 1654 N N . PRO A 1 210 ? -21.239 5.988 9.690 1.00 42.91 210 PRO A N 1
ATOM 1655 C CA . PRO A 1 210 ? -22.321 6.918 10.017 1.00 42.91 210 PRO A CA 1
ATOM 1656 C C . PRO A 1 210 ? -22.448 8.068 9.002 1.00 42.91 210 PRO A C 1
ATOM 1658 O O . PRO A 1 210 ? -23.483 8.725 8.921 1.00 42.91 210 PRO A O 1
ATOM 1661 N N . ASN A 1 211 ? -21.405 8.329 8.201 1.00 43.84 211 ASN A N 1
ATOM 1662 C CA . ASN A 1 211 ? -21.360 9.452 7.273 1.00 43.84 211 ASN A CA 1
ATOM 1663 C C . ASN A 1 211 ? -21.662 9.015 5.827 1.00 43.84 211 ASN A C 1
ATOM 1665 O O . ASN A 1 211 ? -20.777 8.797 4.994 1.00 43.84 211 ASN A O 1
ATOM 1669 N N . VAL A 1 212 ? -22.961 8.934 5.527 1.00 52.12 212 VAL A N 1
ATOM 1670 C CA . VAL A 1 212 ? -23.541 8.520 4.234 1.00 52.12 212 VAL A CA 1
ATOM 1671 C C . VAL A 1 212 ? -23.023 9.342 3.039 1.00 52.12 212 VAL A C 1
ATOM 1673 O O . VAL A 1 212 ? -22.945 8.823 1.925 1.00 52.12 212 VAL A O 1
ATOM 1676 N N . LYS A 1 213 ? -22.614 10.602 3.246 1.00 46.28 213 LYS A N 1
ATOM 1677 C CA . LYS A 1 213 ? -22.134 11.485 2.166 1.00 46.28 213 LYS A CA 1
ATOM 1678 C C . LYS A 1 213 ? -20.729 11.123 1.678 1.00 46.28 213 LYS A C 1
ATOM 1680 O O . LYS A 1 213 ? -20.490 11.135 0.473 1.00 46.28 213 LYS A O 1
ATOM 1685 N N . ARG A 1 214 ? -19.821 10.727 2.581 1.00 51.03 214 ARG A N 1
ATOM 1686 C CA . ARG A 1 214 ? -18.481 10.235 2.199 1.00 51.03 214 ARG A CA 1
ATOM 1687 C C . ARG A 1 214 ? -18.590 8.902 1.454 1.00 51.03 214 ARG A C 1
ATOM 1689 O O . ARG A 1 214 ? -17.924 8.710 0.443 1.00 51.03 214 ARG A O 1
ATOM 1696 N N . ARG A 1 215 ? -19.520 8.046 1.891 1.00 51.50 215 ARG A N 1
ATOM 1697 C CA . ARG A 1 215 ? -19.869 6.782 1.230 1.00 51.50 215 ARG A CA 1
ATOM 1698 C C . ARG A 1 215 ? -20.319 7.001 -0.221 1.00 51.50 215 ARG A C 1
ATOM 1700 O O . ARG A 1 215 ? -19.785 6.376 -1.128 1.00 51.50 215 ARG A O 1
ATOM 1707 N N . GLN A 1 216 ? -21.260 7.916 -0.461 1.00 48.94 216 GLN A N 1
ATOM 1708 C CA . GLN A 1 216 ? -21.749 8.211 -1.816 1.00 48.94 216 GLN A CA 1
ATOM 1709 C C . GLN A 1 216 ? -20.683 8.844 -2.721 1.00 48.94 216 GLN A C 1
ATOM 1711 O O . GLN A 1 216 ? -20.659 8.541 -3.909 1.00 48.94 216 GLN A O 1
ATOM 1716 N N . ALA A 1 217 ? -19.783 9.670 -2.179 1.00 57.44 217 ALA A N 1
ATOM 1717 C CA . ALA A 1 217 ? -18.699 10.277 -2.953 1.00 57.44 217 ALA A CA 1
ATOM 1718 C C . ALA A 1 217 ? -17.674 9.241 -3.451 1.00 57.44 217 ALA A C 1
ATOM 1720 O O . ALA A 1 217 ? -17.213 9.342 -4.585 1.00 57.44 217 ALA A O 1
ATOM 1721 N N . ILE A 1 218 ? -17.372 8.221 -2.640 1.00 51.72 218 ILE A N 1
ATOM 1722 C CA . ILE A 1 218 ? -16.491 7.108 -3.029 1.00 51.72 218 ILE A CA 1
ATOM 1723 C C . ILE A 1 218 ? -17.190 6.226 -4.081 1.00 51.72 218 ILE A C 1
ATOM 1725 O O . ILE A 1 218 ? -16.650 6.042 -5.170 1.00 51.72 218 ILE A O 1
ATOM 1729 N N . TYR A 1 219 ? -18.455 5.839 -3.850 1.00 50.91 219 TYR A N 1
ATOM 1730 C CA . TYR A 1 219 ? -19.262 5.092 -4.832 1.00 50.91 219 TYR A CA 1
ATOM 1731 C C . TYR A 1 219 ? -19.475 5.826 -6.170 1.00 50.91 219 TYR A C 1
ATOM 1733 O O . TYR A 1 219 ? -19.695 5.184 -7.199 1.00 50.91 219 TYR A O 1
ATOM 1741 N N . PHE A 1 220 ? -19.498 7.163 -6.174 1.00 47.78 220 PHE A N 1
ATOM 1742 C CA . PHE A 1 220 ? -19.670 7.960 -7.393 1.00 47.78 220 PHE A CA 1
ATOM 1743 C C . PHE A 1 220 ? -18.359 8.084 -8.174 1.00 47.78 220 PHE A C 1
ATOM 1745 O O . PHE A 1 220 ? -18.361 7.971 -9.398 1.00 47.78 220 PHE A O 1
ATOM 1752 N N . LYS A 1 221 ? -17.229 8.247 -7.475 1.00 53.72 221 LYS A N 1
ATOM 1753 C CA . LYS A 1 221 ? -15.906 8.336 -8.101 1.00 53.72 221 LYS A CA 1
ATOM 1754 C C . LYS A 1 221 ? -15.525 7.028 -8.808 1.00 53.72 221 LYS A C 1
ATOM 1756 O O . LYS A 1 221 ? -14.982 7.085 -9.905 1.00 53.72 221 LYS A O 1
ATOM 1761 N N . GLU A 1 222 ? -15.905 5.877 -8.253 1.00 48.81 222 GLU A N 1
ATOM 1762 C CA . GLU A 1 222 ? -15.669 4.560 -8.866 1.00 48.81 222 GLU A CA 1
ATOM 1763 C C . GLU A 1 222 ? -16.613 4.244 -10.038 1.00 48.81 222 GLU A C 1
ATOM 1765 O O . GLU A 1 222 ? -16.169 3.691 -11.041 1.00 48.81 222 GLU A O 1
ATOM 1770 N N . ARG A 1 223 ? -17.889 4.666 -9.993 1.00 53.09 223 ARG A N 1
ATOM 1771 C CA . ARG A 1 223 ? -18.810 4.509 -11.140 1.00 53.09 223 ARG A CA 1
ATOM 1772 C C . ARG A 1 223 ? -18.414 5.346 -12.355 1.00 53.09 223 ARG A C 1
ATOM 1774 O O . ARG A 1 223 ? -18.649 4.924 -13.481 1.00 53.09 223 ARG A O 1
ATOM 1781 N N . VAL A 1 224 ? -17.841 6.528 -12.135 1.00 51.28 224 VAL A N 1
ATOM 1782 C CA . VAL A 1 224 ? -17.419 7.417 -13.227 1.00 51.28 224 VAL A CA 1
ATOM 1783 C C . VAL A 1 224 ? -16.044 7.002 -13.764 1.00 51.28 224 VAL A C 1
ATOM 1785 O O . VAL A 1 224 ? -15.869 6.946 -14.979 1.00 51.28 224 VAL A O 1
ATOM 1788 N N . ALA A 1 225 ? -15.100 6.617 -12.896 1.00 50.69 225 ALA A N 1
ATOM 1789 C CA . ALA A 1 225 ? -13.762 6.178 -13.308 1.00 50.69 225 ALA A CA 1
ATOM 1790 C C . ALA A 1 225 ? -13.721 4.762 -13.921 1.00 50.69 225 ALA A C 1
ATOM 1792 O O . ALA A 1 225 ? -12.848 4.481 -14.735 1.00 50.69 225 ALA A O 1
ATOM 1793 N N . GLY A 1 226 ? -14.680 3.885 -13.596 1.00 45.78 226 GLY A N 1
ATOM 1794 C CA . GLY A 1 226 ? -14.802 2.543 -14.183 1.00 45.78 226 GLY A CA 1
ATOM 1795 C C . GLY A 1 226 ? -15.444 2.487 -15.577 1.00 45.78 226 GLY A C 1
ATOM 1796 O O . GLY A 1 226 ? -15.650 1.394 -16.095 1.00 45.78 226 GLY A O 1
ATOM 1797 N N . SER A 1 227 ? -15.786 3.630 -16.189 1.00 44.50 227 SER A N 1
ATOM 1798 C CA . SER A 1 227 ? -16.434 3.683 -17.514 1.00 44.50 227 SER A CA 1
ATOM 1799 C C . SER A 1 227 ? -15.529 4.145 -18.661 1.00 44.50 227 SER A C 1
ATOM 1801 O O . SER A 1 227 ? -15.965 4.161 -19.809 1.00 44.50 227 SER A O 1
ATOM 1803 N N . THR A 1 228 ? -14.256 4.452 -18.405 1.00 40.53 228 THR A N 1
ATOM 1804 C CA . THR A 1 228 ? -13.284 4.757 -19.467 1.00 40.53 228 THR A CA 1
ATOM 1805 C C . THR A 1 228 ? -12.332 3.591 -19.689 1.00 40.53 228 THR A C 1
ATOM 1807 O O . THR A 1 228 ? -11.129 3.697 -19.470 1.00 40.53 228 THR A O 1
ATOM 1810 N N . THR A 1 229 ? -12.875 2.472 -20.158 1.00 42.38 229 THR A N 1
ATOM 1811 C CA . THR A 1 229 ? -12.129 1.608 -21.080 1.00 42.38 229 THR A CA 1
ATOM 1812 C C . THR A 1 229 ? -12.222 2.276 -22.454 1.00 42.38 229 THR A C 1
ATOM 1814 O O . THR A 1 229 ? -13.327 2.312 -23.000 1.00 42.38 229 THR A O 1
ATOM 1817 N N . PRO A 1 230 ? -11.146 2.820 -23.053 1.00 40.44 230 PRO A N 1
ATOM 1818 C CA . PRO A 1 230 ? -11.156 3.095 -24.480 1.00 40.44 230 PRO A CA 1
ATOM 1819 C C . PRO A 1 230 ? -10.969 1.752 -25.192 1.00 40.44 230 PRO A C 1
ATOM 1821 O O . PRO A 1 230 ? -9.861 1.326 -25.497 1.00 40.44 230 PRO A O 1
ATOM 1824 N N . GLY A 1 231 ? -12.077 1.035 -25.366 1.00 46.66 231 GLY A N 1
ATOM 1825 C CA . GLY A 1 231 ? -12.209 0.014 -26.394 1.00 46.66 231 GLY A CA 1
ATOM 1826 C C . GLY A 1 231 ? -12.832 0.671 -27.619 1.00 46.66 231 GLY A C 1
ATOM 1827 O O . GLY A 1 231 ? -14.055 0.779 -27.690 1.00 46.66 231 GLY A O 1
ATOM 1828 N N . GLY A 1 232 ? -11.978 1.148 -28.524 1.00 35.91 232 GLY A N 1
ATOM 1829 C CA . GLY A 1 232 ? -12.310 1.794 -29.794 1.00 35.91 232 GLY A CA 1
ATOM 1830 C C . GLY A 1 232 ? -11.046 2.270 -30.484 1.00 35.91 232 GLY A C 1
ATOM 1831 O O . GLY A 1 232 ? -10.465 3.250 -29.972 1.00 35.91 232 GLY A O 1
#

pLDDT: mean 81.53, std 15.76, range [35.91, 96.44]

Secondary structure (DSSP, 8-state):
--SHHHHHHHHHHHHHHHHHHHHHHHHHHHHHHHHHHHHHHHHHHHHHHHHHHHHHHHHHHHHHHHHHHHHHHHHHHHHHHHHHHHHHHHHHHHHHHHHHHHHHHHHHHHHHHHHHHHHHHHHHHHHHHHHHHHHHHHHHGGGS---HHHHHHHHHHHHHHHHHHHHHHHHHHHHHHHHHHHHHHHHHHHHHHHHTTPPP---------S-HHHHHHHHHHHHHHTT-----

Radius of gyration: 57.19 Å; chains: 1; bounding box: 120×24×179 Å